Protein AF-A0A5J4PZJ0-F1 (afdb_monomer)

Radius of gyration: 18.39 Å; Cα contacts (8 Å, |Δi|>4): 176; chains: 1; bounding box: 45×34×56 Å

Sequence (181 aa):
DTQALKATVDSQKMYDNLMNKFKFGGIDKPNVYLDENVMRMCHTHRRLFASLAAQLLEEGKNEQALKVLDYCEQVIPDSNVPHSYHLSNSLSMAEAYYQLGKQEKGDKIAEMLFNNSLEYVTWYFRMNDRQLATSIEDVHYHLYLLNEYKKIMDKYESKLAPIYTGKLNELNAIYDARVNE

pLDDT: mean 90.0, std 8.9, range [47.34, 96.94]

Mean predicted aligned error: 5.19 Å

Nearest PDB structures (foldseek):
  3gw4-assembly1_A  TM=3.899E-01  e=5.418E-01  Deinococcus radiodurans R1 = ATCC 13939 = DSM 20539
  8rst-assembly1_A-2  TM=4.156E-01  e=8.563E-01  Bacillus phage phi3T
  8rte-assembly1_B  TM=2.787E-01  e=1.951E+00  Bacillus phage phi105
  6zve-assembly1_A-2  TM=3.011E-01  e=6.127E+00  Homo sapiens

Foldseek 3Di:
DCVVLVHPDPLVVLLCCLPPPDDLPPLLDPPDDQPPVSLLVLLVSLQSLLSSLVSCVSVVVLVSSVVSLVVNCNSNPCNRHPDDCPRNVCLSSLLSCLSSVNQVVSCVSLVSHLVVLLVVLVVLLVDDLVSVVVCVVVNVVSLVSLVVSLVSCVVSVNPCNVVSVVSSVVSVVSCCVRPVD

Solvent-accessible surface area (backbone atoms only — not comparable to full-atom values): 10021 Å² total; per-residue (Å²): 121,45,78,85,69,77,40,95,59,64,57,69,61,50,47,47,41,64,76,73,68,57,78,72,85,64,50,53,47,85,91,64,88,65,53,75,67,56,45,55,49,52,25,46,53,44,28,52,43,29,53,46,27,53,52,27,48,76,71,66,39,53,72,59,21,52,52,45,52,53,47,43,49,56,49,51,25,58,93,76,48,70,74,32,63,84,64,17,37,37,59,58,39,18,51,49,29,42,77,71,70,37,50,71,64,12,48,53,48,46,48,55,48,41,52,53,36,49,52,51,44,55,51,47,72,69,48,56,70,72,57,32,66,73,44,43,68,60,43,53,51,31,54,51,49,46,52,54,51,42,53,52,28,54,75,67,69,39,86,57,30,68,62,50,49,55,54,50,52,56,50,50,55,51,46,43,69,71,73,75,107

InterPro domains:
  IPR052724 Glycosyltransferase 117 domain-containing protein [PTHR16214] (8-173)

Structure (mmCIF, N/CA/C/O backbone):
data_AF-A0A5J4PZJ0-F1
#
_entry.id   AF-A0A5J4PZJ0-F1
#
loop_
_atom_site.group_PDB
_atom_site.id
_atom_site.type_symbol
_atom_site.label_atom_id
_atom_site.label_alt_id
_atom_site.label_comp_id
_atom_site.label_asym_id
_atom_site.label_entity_id
_atom_site.label_seq_id
_atom_site.pdbx_PDB_ins_code
_atom_site.Cartn_x
_atom_site.Cartn_y
_atom_site.Cartn_z
_atom_site.occupancy
_atom_site.B_iso_or_equiv
_atom_site.auth_seq_id
_atom_site.auth_comp_id
_atom_site.auth_asym_id
_atom_site.auth_atom_id
_atom_site.pdbx_PDB_model_num
ATOM 1 N N . ASP A 1 1 ? -1.050 11.313 27.384 1.00 47.34 1 ASP A N 1
ATOM 2 C CA . ASP A 1 1 ? 0.284 11.918 27.496 1.00 47.34 1 ASP A CA 1
ATOM 3 C C . ASP A 1 1 ? 1.175 11.268 26.446 1.00 47.34 1 ASP A C 1
ATOM 5 O O . ASP A 1 1 ? 1.530 10.105 26.585 1.00 47.34 1 ASP A O 1
ATOM 9 N N . THR A 1 2 ? 1.373 11.931 25.307 1.00 52.75 2 THR A N 1
ATOM 10 C CA . THR A 1 2 ? 1.969 11.336 24.090 1.00 52.75 2 THR A CA 1
ATOM 11 C C . THR A 1 2 ? 3.464 11.032 24.243 1.00 52.75 2 THR A C 1
ATOM 13 O O . THR A 1 2 ? 3.988 10.137 23.584 1.00 52.75 2 THR A O 1
ATOM 16 N N . GLN A 1 3 ? 4.139 11.701 25.182 1.00 54.34 3 GLN A N 1
ATOM 17 C CA . GLN A 1 3 ? 5.572 11.533 25.437 1.00 54.34 3 GLN A CA 1
ATOM 18 C C . GLN A 1 3 ? 5.930 10.177 26.070 1.00 54.34 3 GLN A C 1
ATOM 20 O O . GLN A 1 3 ? 7.007 9.651 25.802 1.00 54.34 3 GLN A O 1
ATOM 25 N N . ALA A 1 4 ? 5.026 9.571 26.848 1.00 56.81 4 ALA A N 1
ATOM 26 C CA . ALA A 1 4 ? 5.267 8.277 27.495 1.00 56.81 4 ALA A CA 1
ATOM 27 C C . ALA A 1 4 ? 5.206 7.083 26.521 1.00 56.81 4 ALA A C 1
ATOM 29 O O . ALA A 1 4 ? 5.793 6.039 26.791 1.00 56.81 4 ALA A O 1
ATOM 30 N N . LEU A 1 5 ? 4.522 7.242 25.382 1.00 55.78 5 LEU A N 1
ATOM 31 C CA . LEU A 1 5 ? 4.305 6.188 24.384 1.00 55.78 5 LEU A CA 1
ATOM 32 C C . LEU A 1 5 ? 5.252 6.286 23.177 1.00 55.78 5 LEU A C 1
ATOM 34 O O . LEU A 1 5 ? 5.136 5.482 22.261 1.00 55.78 5 LEU A O 1
ATOM 38 N N . LYS A 1 6 ? 6.149 7.290 23.129 1.00 57.38 6 LYS A N 1
ATOM 39 C CA . LYS A 1 6 ? 6.844 7.714 21.890 1.00 57.38 6 LYS A CA 1
ATOM 40 C C . LYS A 1 6 ? 5.879 7.964 20.711 1.00 57.38 6 LYS A C 1
ATOM 42 O O . LYS A 1 6 ? 6.295 7.964 19.557 1.00 57.38 6 LYS A O 1
ATOM 47 N N . ALA A 1 7 ? 4.602 8.206 21.005 1.00 56.75 7 ALA A N 1
ATOM 48 C CA . ALA A 1 7 ? 3.557 8.391 20.013 1.00 56.75 7 ALA A CA 1
ATOM 49 C C . ALA A 1 7 ? 3.581 9.837 19.510 1.00 56.75 7 ALA A C 1
ATOM 51 O O . ALA A 1 7 ? 3.533 10.785 20.296 1.00 56.75 7 ALA A O 1
ATOM 52 N N . THR A 1 8 ? 3.621 10.020 18.191 1.00 63.75 8 THR A N 1
ATOM 53 C CA . THR A 1 8 ? 3.580 11.366 17.581 1.00 63.75 8 THR A CA 1
ATOM 54 C C . THR A 1 8 ? 2.135 11.892 17.490 1.00 63.75 8 THR A C 1
ATOM 56 O O . THR A 1 8 ? 1.908 13.067 17.207 1.00 63.75 8 THR A O 1
ATOM 59 N N . VAL A 1 9 ? 1.141 11.035 17.768 1.00 71.12 9 VAL A N 1
ATOM 60 C CA . VAL A 1 9 ? -0.295 11.305 17.604 1.00 71.12 9 VAL A CA 1
ATOM 61 C C . VAL A 1 9 ? -1.090 10.787 18.812 1.00 71.12 9 VAL A C 1
ATOM 63 O O . VAL A 1 9 ? -0.802 9.723 19.350 1.00 71.12 9 VAL A O 1
ATOM 66 N N . ASP A 1 10 ? -2.117 11.531 19.237 1.00 85.38 10 ASP A N 1
ATOM 67 C CA . ASP A 1 10 ? -3.095 11.087 20.245 1.00 85.38 10 ASP A CA 1
ATOM 68 C C . ASP A 1 10 ? -4.088 10.106 19.592 1.00 85.38 10 ASP A C 1
ATOM 70 O O . ASP A 1 10 ? -5.112 10.509 19.026 1.00 85.38 10 ASP A O 1
ATOM 74 N N . SER A 1 11 ? -3.742 8.814 19.625 1.00 85.75 11 SER A N 1
ATOM 75 C CA . SER A 1 11 ? -4.491 7.720 18.988 1.00 85.75 11 SER A CA 1
ATOM 76 C C . SER A 1 11 ? -5.947 7.660 19.448 1.00 85.75 11 SER A C 1
ATOM 78 O O . SER A 1 11 ? -6.841 7.436 18.635 1.00 85.75 11 SER A O 1
ATOM 80 N N . GLN A 1 12 ? -6.220 7.950 20.723 1.00 87.31 12 GLN A N 1
ATOM 81 C CA . GLN A 1 12 ? -7.568 7.918 21.283 1.00 87.31 12 GLN A CA 1
ATOM 82 C C . GLN A 1 12 ? -8.461 9.011 20.685 1.00 87.31 12 GLN A C 1
ATOM 84 O O . GLN A 1 12 ? -9.591 8.735 20.275 1.00 87.31 12 GLN A O 1
ATOM 89 N N . LYS A 1 13 ? -7.967 10.254 20.613 1.00 89.44 13 LYS A N 1
ATOM 90 C CA . LYS A 1 13 ? -8.722 11.356 19.994 1.00 89.44 13 LYS A CA 1
ATOM 91 C C . LYS A 1 13 ? -8.881 11.158 18.497 1.00 89.44 13 LYS A C 1
ATOM 93 O O . LYS A 1 13 ? -9.942 11.450 17.952 1.00 89.44 13 LYS A O 1
ATOM 98 N N . MET A 1 14 ? -7.837 10.674 17.833 1.00 91.00 14 MET A N 1
ATOM 99 C CA . MET A 1 14 ? -7.881 10.408 16.402 1.00 91.00 14 MET A CA 1
ATOM 100 C C . MET A 1 14 ? -8.887 9.301 16.073 1.00 91.00 14 MET A C 1
ATOM 102 O O . MET A 1 14 ? -9.687 9.472 15.157 1.00 91.00 14 MET A O 1
ATOM 106 N N . TYR A 1 15 ? -8.909 8.226 16.863 1.00 91.69 15 TYR A N 1
ATOM 107 C CA . TYR A 1 15 ? -9.900 7.161 16.752 1.00 91.69 15 TYR A CA 1
ATOM 108 C C . TYR A 1 15 ? -11.319 7.704 16.925 1.00 91.69 15 TYR A C 1
ATOM 110 O O . TYR A 1 15 ? -12.167 7.467 16.072 1.00 91.69 15 TYR A O 1
ATOM 118 N N . ASP A 1 16 ? -11.584 8.481 17.978 1.00 92.12 16 ASP A N 1
ATOM 119 C CA . ASP A 1 16 ? -12.916 9.057 18.197 1.00 92.12 16 ASP A CA 1
ATOM 120 C C . ASP A 1 16 ? -13.349 9.981 17.045 1.00 92.12 16 ASP A C 1
ATOM 122 O O . ASP A 1 16 ? -14.478 9.910 16.556 1.00 92.12 16 ASP A O 1
ATOM 126 N N . ASN A 1 17 ? -12.430 10.809 16.547 1.00 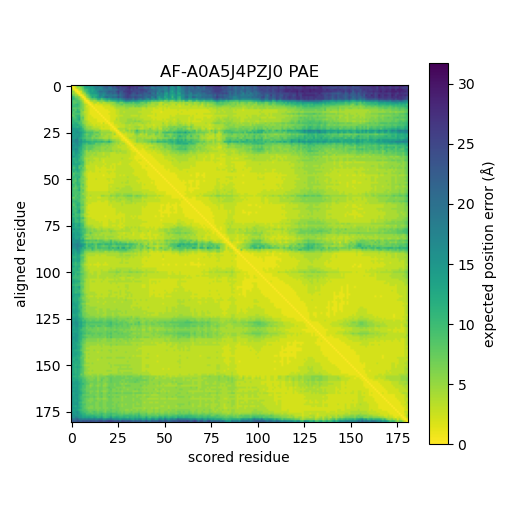92.69 17 ASN A N 1
ATOM 127 C CA . ASN A 1 17 ? -12.715 11.710 15.437 1.00 92.69 17 ASN A CA 1
ATOM 128 C C . ASN A 1 17 ? -13.013 10.952 14.136 1.00 92.69 17 ASN A C 1
ATOM 130 O O . ASN A 1 17 ? -14.011 11.254 13.486 1.00 92.69 17 ASN A O 1
ATOM 134 N N . LEU A 1 18 ? -12.184 9.974 13.766 1.00 91.44 18 LEU A N 1
ATOM 135 C CA . LEU A 1 18 ? -12.321 9.244 12.503 1.00 91.44 18 LEU A CA 1
ATOM 136 C C . LEU A 1 18 ? -13.469 8.231 12.518 1.00 91.44 18 LEU A C 1
ATOM 138 O O . LEU A 1 18 ? -14.161 8.092 11.513 1.00 91.44 18 LEU A O 1
ATOM 142 N N . MET A 1 19 ? -13.682 7.542 13.639 1.00 91.69 19 MET A N 1
ATOM 143 C CA . MET A 1 19 ? -14.655 6.449 13.731 1.00 91.69 19 MET A CA 1
ATOM 144 C C . MET A 1 19 ? -16.059 6.931 14.107 1.00 91.69 19 MET A C 1
ATOM 146 O O . MET A 1 19 ? -17.033 6.329 13.664 1.00 91.69 19 MET A O 1
ATOM 150 N N . ASN A 1 20 ? -16.183 7.993 14.918 1.00 90.81 20 ASN A N 1
ATOM 151 C CA . ASN A 1 20 ? -17.474 8.390 15.496 1.00 90.81 20 ASN A CA 1
ATOM 152 C C . ASN A 1 20 ? -17.975 9.765 15.031 1.00 90.81 20 ASN A C 1
ATOM 154 O O . ASN A 1 20 ? -19.185 9.965 14.921 1.00 90.81 20 ASN A O 1
ATOM 158 N N . LYS A 1 21 ? -17.082 10.737 14.801 1.00 90.31 21 LYS A N 1
ATOM 159 C CA . LYS A 1 21 ? -17.481 12.137 14.542 1.00 90.31 21 LYS A CA 1
ATOM 160 C C . LYS A 1 21 ? -17.471 12.518 13.068 1.00 90.31 21 LYS A C 1
ATOM 162 O O . LYS A 1 21 ? -18.331 13.285 12.633 1.00 90.31 21 LYS A O 1
ATOM 167 N N . PHE A 1 22 ? -16.487 12.039 12.314 1.00 90.88 22 PHE A N 1
ATOM 168 C CA . PHE A 1 22 ? -16.306 12.439 10.927 1.00 90.88 22 PHE A CA 1
ATOM 169 C C . PHE A 1 22 ? -17.332 11.770 10.008 1.00 90.88 22 PHE A C 1
ATOM 171 O O . PHE A 1 22 ? -17.668 10.598 10.163 1.00 90.88 22 PHE A O 1
ATOM 178 N N . LYS A 1 23 ? -17.822 12.526 9.021 1.00 87.44 23 LYS A N 1
ATOM 179 C CA . LYS A 1 23 ? -18.762 12.042 8.007 1.00 87.44 23 LYS A CA 1
ATOM 180 C C . LYS A 1 23 ? -18.099 12.100 6.637 1.00 87.44 23 LYS A C 1
ATOM 182 O O . LYS A 1 23 ? -17.850 13.183 6.121 1.00 87.44 23 LYS A O 1
ATOM 187 N N . PHE A 1 24 ? -17.888 10.940 6.024 1.00 84.75 24 PHE A N 1
ATOM 188 C CA . PHE A 1 24 ? -17.182 10.776 4.746 1.00 84.75 24 PHE A CA 1
ATOM 189 C C . PHE A 1 24 ? -18.039 11.080 3.504 1.00 84.75 24 PHE A C 1
ATOM 191 O O . PHE A 1 24 ? -17.734 10.624 2.414 1.00 84.75 24 PHE A O 1
ATOM 198 N N . GLY A 1 25 ? -19.133 11.833 3.642 1.00 82.06 25 GLY A N 1
ATOM 199 C CA . GLY A 1 25 ? -19.855 12.397 2.492 1.00 82.06 25 GLY A CA 1
ATOM 200 C C . GLY A 1 25 ? -20.460 11.405 1.485 1.00 82.06 25 GLY A C 1
ATOM 201 O O . GLY A 1 25 ? -20.860 11.836 0.411 1.00 82.06 25 GLY A O 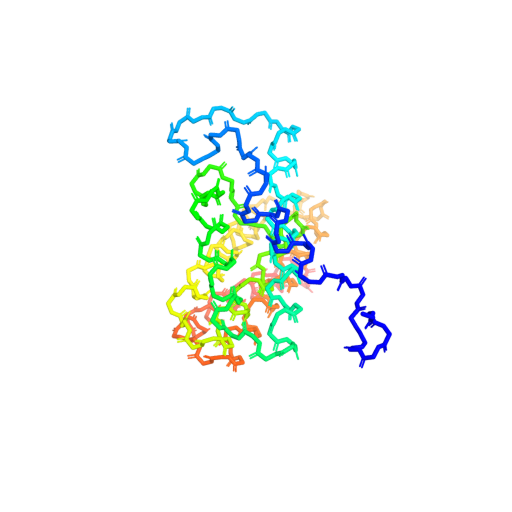1
ATOM 202 N N . GLY A 1 26 ? -20.565 10.112 1.807 1.00 83.81 26 GLY A N 1
ATOM 203 C CA . GLY A 1 26 ? -21.119 9.100 0.901 1.00 83.81 26 GLY A CA 1
ATOM 204 C C . GLY A 1 26 ? -20.130 8.548 -0.133 1.00 83.81 26 GLY A C 1
ATOM 205 O O . GLY A 1 26 ? -20.574 8.067 -1.173 1.00 83.81 26 GLY A O 1
ATOM 206 N N . ILE A 1 27 ? -18.816 8.634 0.130 1.00 85.31 27 ILE A N 1
ATOM 207 C CA . ILE A 1 27 ? -17.751 8.056 -0.718 1.00 85.31 27 ILE A CA 1
ATOM 208 C C . ILE A 1 27 ? -17.928 6.538 -0.911 1.00 85.31 27 ILE A C 1
ATOM 210 O O . ILE A 1 27 ? -17.441 5.990 -1.891 1.00 85.31 27 ILE A O 1
ATOM 214 N N . ASP A 1 28 ? -18.656 5.860 -0.027 1.00 85.50 28 ASP A N 1
ATOM 215 C CA . ASP A 1 28 ? -18.976 4.432 -0.078 1.00 85.50 28 ASP A CA 1
ATOM 216 C C . ASP A 1 28 ? -20.005 4.054 -1.159 1.00 85.50 28 ASP A C 1
ATOM 218 O O . ASP A 1 28 ? -20.141 2.882 -1.510 1.00 85.50 28 ASP A O 1
ATOM 222 N N . LYS A 1 29 ? -20.742 5.025 -1.713 1.00 87.62 29 LYS A N 1
ATOM 223 C CA . LYS A 1 29 ? -21.768 4.740 -2.722 1.00 87.62 29 LYS A CA 1
ATOM 224 C C . LYS A 1 29 ? -21.137 4.421 -4.083 1.00 87.62 29 LYS A C 1
ATOM 226 O O . LYS A 1 29 ? -20.255 5.154 -4.533 1.00 87.62 29 LYS A O 1
ATOM 231 N N . PRO A 1 30 ? -21.613 3.386 -4.797 1.00 82.25 30 PRO A N 1
ATOM 232 C CA . PRO A 1 30 ? -21.123 3.096 -6.140 1.00 82.25 30 PRO A CA 1
ATOM 233 C C . PRO A 1 30 ? -21.470 4.239 -7.107 1.00 82.25 30 PRO A C 1
ATOM 235 O O . PRO A 1 30 ? -22.505 4.892 -6.959 1.00 82.25 30 PRO A O 1
ATOM 238 N N . ASN A 1 31 ? -20.626 4.448 -8.121 1.00 79.56 31 ASN A N 1
ATOM 239 C CA . ASN A 1 31 ? -20.797 5.455 -9.182 1.00 79.56 31 ASN A CA 1
ATOM 240 C C . ASN A 1 31 ? -20.844 6.920 -8.704 1.00 79.56 31 ASN A C 1
ATOM 242 O O . ASN A 1 31 ? -21.409 7.778 -9.386 1.00 79.56 31 ASN A O 1
ATOM 246 N N . VAL A 1 32 ? -20.253 7.233 -7.549 1.00 86.12 32 VAL A N 1
ATOM 247 C CA . VAL A 1 32 ? -20.061 8.627 -7.132 1.00 86.12 32 VAL A CA 1
ATOM 248 C C . VAL A 1 32 ? -18.949 9.255 -7.963 1.00 86.12 32 VAL A C 1
ATOM 250 O O . VAL A 1 32 ? -17.840 8.733 -8.038 1.00 86.12 32 VAL A O 1
ATOM 253 N N . TYR A 1 33 ? -19.242 10.404 -8.569 1.00 85.56 33 TYR A N 1
ATOM 254 C CA . TYR A 1 33 ? -18.217 11.212 -9.212 1.00 85.56 33 TYR A CA 1
ATOM 255 C C . TYR A 1 33 ? -17.377 11.919 -8.147 1.00 85.56 33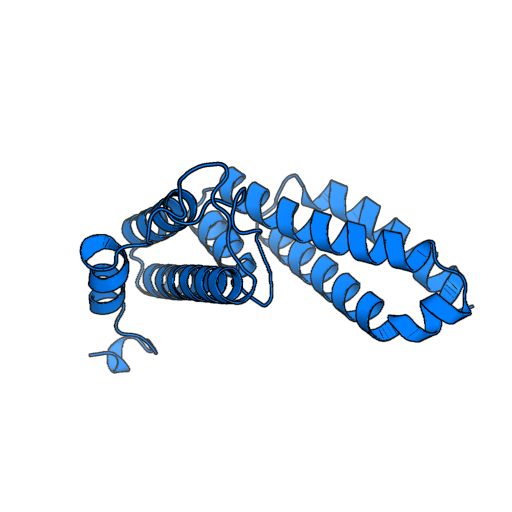 TYR A C 1
ATOM 257 O O . TYR A 1 33 ? -17.896 12.716 -7.363 1.00 85.56 33 TYR A O 1
ATOM 265 N N . LEU A 1 34 ? -16.080 11.624 -8.135 1.00 87.56 34 LEU A N 1
ATOM 266 C CA . LEU A 1 34 ? -15.089 12.314 -7.322 1.00 87.56 34 LEU A CA 1
ATOM 267 C C . LEU A 1 34 ? -14.199 13.104 -8.275 1.00 87.56 34 LEU A C 1
ATOM 269 O O . LEU A 1 34 ? -13.496 12.518 -9.098 1.00 87.56 34 LEU A O 1
ATOM 273 N N . ASP A 1 35 ? -14.248 14.431 -8.180 1.00 90.19 35 ASP A N 1
ATOM 274 C CA . ASP A 1 35 ? -13.290 15.267 -8.896 1.00 90.19 35 ASP A CA 1
ATOM 275 C C . ASP A 1 35 ? -11.867 15.079 -8.334 1.00 90.19 35 ASP A C 1
ATOM 277 O O . ASP A 1 35 ? -11.657 14.457 -7.289 1.00 90.19 35 ASP A O 1
ATOM 281 N N . GLU A 1 36 ? -10.872 15.620 -9.036 1.00 87.31 36 GLU A N 1
ATOM 282 C CA . GLU A 1 36 ? -9.455 15.468 -8.687 1.00 87.31 36 GLU A CA 1
ATOM 283 C C . GLU A 1 36 ? -9.124 15.951 -7.262 1.00 87.31 36 GLU A C 1
ATOM 285 O O . GLU A 1 36 ? -8.381 15.285 -6.531 1.00 87.31 36 GLU A O 1
ATOM 290 N N . ASN A 1 37 ? -9.739 17.050 -6.819 1.00 88.56 37 ASN A N 1
ATOM 291 C CA . ASN A 1 37 ? -9.496 17.611 -5.495 1.00 88.56 37 ASN A CA 1
ATOM 292 C C . ASN A 1 37 ? -10.147 16.752 -4.411 1.00 88.56 37 ASN A C 1
ATOM 294 O O . ASN A 1 37 ? -9.521 16.452 -3.391 1.00 88.56 37 ASN A O 1
ATOM 298 N N . VAL A 1 38 ? -11.389 16.318 -4.633 1.00 89.00 38 VAL A N 1
ATOM 299 C CA . VAL A 1 38 ? -12.102 15.429 -3.712 1.00 89.00 38 VAL A CA 1
ATOM 300 C C . VAL A 1 38 ? -11.380 14.085 -3.615 1.00 89.00 38 VAL A C 1
ATOM 302 O O . VAL A 1 38 ? -11.211 13.563 -2.513 1.00 89.00 38 VAL A O 1
ATOM 305 N N . MET A 1 39 ? -10.865 13.553 -4.724 1.00 89.69 39 MET A N 1
ATOM 306 C CA . MET A 1 39 ? -10.070 12.326 -4.734 1.00 89.69 39 MET A CA 1
ATOM 307 C C . MET A 1 39 ? -8.784 12.483 -3.909 1.00 89.69 39 MET A C 1
ATOM 309 O O . MET A 1 39 ? -8.502 11.651 -3.042 1.00 89.69 39 MET A O 1
ATOM 313 N N . ARG A 1 40 ? -8.046 13.592 -4.078 1.00 88.31 40 ARG A N 1
ATOM 314 C CA . ARG A 1 40 ? -6.864 13.916 -3.253 1.00 88.31 40 ARG A CA 1
ATOM 315 C C . ARG A 1 40 ? -7.212 13.996 -1.763 1.00 88.31 40 ARG A C 1
ATOM 317 O O . ARG A 1 40 ? -6.466 13.488 -0.918 1.00 88.31 40 ARG A O 1
ATOM 324 N N . MET A 1 41 ? -8.364 14.578 -1.429 1.00 89.06 41 MET A N 1
ATOM 325 C CA . MET A 1 41 ? -8.858 14.589 -0.055 1.00 89.06 41 MET A CA 1
ATOM 326 C C . MET A 1 41 ? -9.126 13.168 0.445 1.00 89.06 41 MET A C 1
ATOM 328 O O . MET A 1 41 ? -8.674 12.821 1.533 1.00 89.06 41 MET A O 1
ATOM 332 N N . CYS A 1 42 ? -9.792 12.312 -0.329 1.00 91.31 42 CYS A N 1
ATOM 333 C CA . CYS A 1 42 ? -10.059 10.921 0.054 1.00 91.31 42 CYS A CA 1
ATOM 334 C C . CYS A 1 42 ? -8.773 10.137 0.350 1.00 91.31 42 CYS A C 1
ATOM 336 O O . CYS A 1 42 ? -8.685 9.462 1.377 1.00 91.31 42 CYS A O 1
ATOM 338 N N . HIS A 1 43 ? -7.740 10.286 -0.484 1.00 90.62 43 HIS A N 1
ATOM 339 C CA . HIS A 1 43 ? -6.437 9.672 -0.222 1.00 90.62 43 HIS A CA 1
ATOM 340 C C . HIS A 1 43 ? -5.814 10.157 1.092 1.00 90.62 43 HIS A C 1
ATOM 342 O O . HIS A 1 43 ? -5.286 9.349 1.857 1.00 90.62 43 HIS A O 1
ATOM 348 N N . THR A 1 44 ? -5.939 11.453 1.397 1.00 90.88 44 THR A N 1
ATOM 349 C CA . THR A 1 44 ? -5.470 12.024 2.669 1.00 90.88 44 THR A CA 1
ATOM 350 C C . THR A 1 44 ? -6.199 11.406 3.863 1.00 90.88 44 THR A C 1
ATOM 352 O O . THR A 1 44 ? -5.562 11.053 4.854 1.00 90.88 44 THR A O 1
ATOM 355 N N . HIS A 1 45 ? -7.516 11.197 3.767 1.00 91.75 45 HIS A N 1
ATOM 356 C CA . HIS A 1 45 ? -8.275 10.508 4.815 1.00 91.75 45 HIS A CA 1
ATOM 357 C C . HIS A 1 45 ? -7.808 9.059 4.993 1.00 91.75 45 HIS A C 1
ATOM 359 O O . HIS A 1 45 ? -7.554 8.640 6.121 1.00 91.75 45 HIS A O 1
ATOM 365 N N . ARG A 1 46 ? -7.612 8.311 3.898 1.00 93.50 46 ARG A N 1
ATOM 366 C CA . ARG A 1 46 ? -7.064 6.945 3.957 1.00 93.50 46 ARG A CA 1
ATOM 367 C C . ARG A 1 46 ? -5.681 6.918 4.618 1.00 93.50 46 ARG A C 1
ATOM 369 O O . ARG A 1 46 ? -5.417 6.066 5.462 1.00 93.50 46 ARG A O 1
ATOM 376 N N . ARG A 1 47 ? -4.823 7.898 4.320 1.00 91.62 47 ARG A N 1
ATOM 377 C CA . ARG A 1 47 ? -3.510 8.040 4.968 1.00 91.62 47 ARG A CA 1
ATOM 378 C C . ARG A 1 47 ? -3.628 8.246 6.481 1.00 91.62 47 ARG A C 1
ATOM 380 O O . ARG A 1 47 ? -2.848 7.660 7.226 1.00 91.62 47 ARG A O 1
ATOM 387 N N . LEU A 1 48 ? -4.601 9.036 6.943 1.00 92.12 48 LEU A N 1
ATOM 388 C CA . LEU A 1 48 ? -4.862 9.209 8.376 1.00 92.12 48 LEU A CA 1
ATOM 389 C C . LEU A 1 48 ? -5.251 7.876 9.032 1.00 92.12 48 LEU A C 1
ATOM 391 O O . LEU A 1 48 ? -4.698 7.530 10.074 1.00 92.12 48 LEU A O 1
ATOM 395 N N . PHE A 1 49 ? -6.131 7.092 8.407 1.00 93.69 49 PHE A N 1
ATOM 396 C CA . PHE A 1 49 ? -6.468 5.752 8.896 1.00 93.69 49 PHE A CA 1
ATOM 397 C C . PHE A 1 49 ? -5.244 4.833 8.987 1.00 93.69 49 PHE A C 1
ATOM 399 O O . PHE A 1 49 ? -5.066 4.165 10.005 1.00 93.69 49 PHE A O 1
ATOM 406 N N . ALA A 1 50 ? -4.372 4.844 7.975 1.00 92.44 50 ALA A N 1
ATOM 407 C CA . ALA A 1 50 ? -3.137 4.063 7.982 1.00 92.44 50 ALA A CA 1
ATOM 408 C C . ALA A 1 50 ? -2.221 4.439 9.162 1.00 92.44 50 ALA A C 1
ATOM 410 O O . ALA A 1 50 ? -1.723 3.561 9.866 1.00 92.44 50 ALA A O 1
ATOM 411 N N . SER A 1 51 ? -2.037 5.739 9.420 1.00 91.75 51 SER A N 1
ATOM 412 C CA . SER A 1 51 ? -1.248 6.223 10.560 1.00 91.75 51 SER A CA 1
ATOM 413 C C . SER A 1 51 ? -1.867 5.846 11.908 1.00 91.75 51 SER A C 1
ATOM 415 O O . SER A 1 51 ? -1.142 5.454 12.820 1.00 91.75 51 SER A O 1
ATOM 417 N N . LEU A 1 52 ? -3.196 5.923 12.037 1.00 92.44 52 LEU A N 1
ATOM 418 C CA . LEU A 1 52 ? -3.887 5.501 13.255 1.00 92.44 52 LEU A CA 1
ATOM 419 C C . LEU A 1 52 ? -3.724 3.996 13.497 1.00 92.44 52 LEU A C 1
ATOM 421 O O . LEU A 1 52 ? -3.435 3.591 14.619 1.00 92.44 52 LEU A O 1
ATOM 425 N N . ALA A 1 53 ? -3.883 3.172 12.460 1.00 93.69 53 ALA A N 1
ATOM 426 C CA . ALA A 1 53 ? -3.721 1.727 12.572 1.00 93.69 53 ALA A CA 1
ATOM 427 C C . ALA A 1 53 ? -2.299 1.346 13.010 1.00 93.69 53 ALA A C 1
ATOM 429 O O . ALA A 1 53 ? -2.151 0.552 13.935 1.00 93.69 53 ALA A O 1
ATOM 430 N N . ALA A 1 54 ? -1.270 1.963 12.417 1.00 91.88 54 ALA A N 1
ATOM 431 C CA . ALA A 1 54 ? 0.120 1.756 12.822 1.00 91.88 54 ALA A CA 1
ATOM 432 C C . ALA A 1 54 ? 0.349 2.123 14.299 1.00 91.88 54 ALA A C 1
ATOM 434 O O . ALA A 1 54 ? 0.905 1.327 15.051 1.00 91.88 54 ALA A O 1
ATOM 435 N N . GLN A 1 55 ? -0.163 3.274 14.750 1.00 91.62 55 GLN A N 1
ATOM 436 C CA . GLN A 1 55 ? -0.028 3.684 16.151 1.00 91.62 55 GLN A CA 1
ATOM 437 C C . GLN A 1 55 ? -0.755 2.731 17.112 1.00 91.62 55 GLN A C 1
ATOM 439 O O . GLN A 1 55 ? -0.239 2.422 18.183 1.00 91.62 55 GLN A O 1
ATOM 444 N N . LEU A 1 56 ? -1.946 2.247 16.746 1.00 92.38 56 LEU A N 1
ATOM 445 C CA . LEU A 1 56 ? -2.697 1.289 17.563 1.00 92.38 56 LEU A CA 1
ATOM 446 C C . LEU A 1 56 ? -1.986 -0.066 17.657 1.00 92.38 56 LEU A C 1
ATOM 448 O O . LEU A 1 56 ? -2.056 -0.702 18.706 1.00 92.38 56 LEU A O 1
ATOM 452 N N . LEU A 1 57 ? -1.291 -0.491 16.600 1.00 92.56 57 LEU A N 1
ATOM 453 C CA . LEU A 1 57 ? -0.450 -1.690 16.618 1.00 92.56 57 LEU A CA 1
ATOM 454 C C . LEU A 1 57 ? 0.753 -1.526 17.548 1.00 92.56 57 LEU A C 1
ATOM 456 O O . LEU A 1 57 ? 1.020 -2.417 18.351 1.00 92.56 57 LEU A O 1
ATOM 460 N N . GLU A 1 58 ? 1.427 -0.375 17.512 1.00 90.62 58 GLU A N 1
ATOM 461 C CA . GLU A 1 58 ? 2.513 -0.055 18.451 1.00 90.62 58 GLU A CA 1
ATOM 462 C C . GLU A 1 58 ? 2.036 -0.039 19.912 1.00 90.62 58 GLU A C 1
ATOM 464 O O . GLU A 1 58 ? 2.755 -0.464 20.813 1.00 90.62 58 GLU A O 1
ATOM 469 N N . GLU A 1 59 ? 0.801 0.406 20.151 1.00 89.69 59 GLU A N 1
ATOM 470 C CA . GLU A 1 59 ? 0.155 0.381 21.468 1.00 89.69 59 GLU A CA 1
ATOM 471 C C . GLU A 1 59 ? -0.377 -1.012 21.870 1.00 89.69 59 GLU A C 1
ATOM 473 O O . GLU A 1 59 ? -0.925 -1.165 22.964 1.00 89.69 59 GLU A O 1
ATOM 478 N N . GLY A 1 60 ? -0.263 -2.027 21.005 1.00 91.81 60 GLY A N 1
ATOM 479 C CA . GLY A 1 60 ? -0.769 -3.387 21.236 1.00 91.81 60 GLY A CA 1
ATOM 480 C C . GLY A 1 60 ? -2.295 -3.526 21.151 1.00 91.81 60 GLY A C 1
ATOM 481 O O . GLY A 1 60 ? -2.858 -4.553 21.533 1.00 91.81 60 GLY A O 1
ATOM 482 N N . LYS A 1 61 ? -2.999 -2.508 20.646 1.00 94.00 61 LYS A N 1
ATOM 483 C CA . LYS A 1 61 ? -4.465 -2.458 20.522 1.00 94.00 61 LYS A CA 1
ATOM 484 C C . LYS A 1 61 ? -4.942 -3.090 19.210 1.00 94.00 61 LYS A C 1
ATOM 486 O O . LYS A 1 61 ? -5.630 -2.459 18.405 1.00 94.00 61 LYS A O 1
ATOM 491 N N . ASN A 1 62 ? -4.609 -4.362 19.015 1.00 94.50 62 ASN A N 1
ATOM 492 C CA . ASN A 1 62 ? -4.796 -5.084 17.750 1.00 94.50 62 ASN A CA 1
ATOM 493 C C . ASN A 1 62 ? -6.254 -5.115 17.255 1.00 94.50 62 ASN A C 1
ATOM 495 O O . ASN A 1 62 ? -6.514 -4.902 16.072 1.00 94.50 62 ASN A O 1
ATOM 499 N N . GLU A 1 63 ? -7.224 -5.325 18.149 1.00 94.75 63 GLU A N 1
ATOM 500 C CA . GLU A 1 63 ? -8.649 -5.336 17.778 1.00 94.75 63 GLU A CA 1
ATOM 501 C C . GLU A 1 63 ? -9.126 -3.971 17.265 1.00 94.75 63 GLU A C 1
ATOM 503 O O . GLU A 1 63 ? -9.886 -3.889 16.297 1.00 94.75 63 GLU A O 1
ATOM 508 N N . GLN A 1 64 ? -8.654 -2.886 17.887 1.00 93.44 64 GLN A N 1
ATOM 509 C CA . GLN A 1 64 ? -8.985 -1.532 17.450 1.00 93.44 64 GLN A CA 1
ATOM 510 C C . GLN A 1 64 ? -8.312 -1.212 16.118 1.00 93.44 64 GLN A C 1
ATOM 512 O O . GLN A 1 64 ? -8.967 -0.651 15.244 1.00 93.44 64 GLN A O 1
ATOM 517 N N . ALA A 1 65 ? -7.049 -1.608 15.935 1.00 94.88 65 ALA A N 1
ATOM 518 C CA . ALA A 1 65 ? -6.340 -1.437 14.670 1.00 94.88 65 ALA A CA 1
ATOM 519 C C . ALA A 1 65 ? -7.079 -2.130 13.514 1.00 94.88 65 ALA A C 1
ATOM 521 O O . ALA A 1 65 ? -7.322 -1.506 12.482 1.00 94.88 65 ALA A O 1
ATOM 522 N N . LEU A 1 66 ? -7.528 -3.376 13.714 1.00 95.94 66 LEU A N 1
ATOM 523 C CA . LEU A 1 66 ? -8.313 -4.099 12.712 1.00 95.94 66 LEU A CA 1
ATOM 524 C C . LEU A 1 66 ? -9.618 -3.369 12.378 1.00 95.94 66 LEU A C 1
ATOM 526 O O . LEU A 1 66 ? -9.955 -3.204 11.209 1.00 95.94 66 LEU A O 1
ATOM 530 N N . LYS A 1 67 ? -10.333 -2.888 13.399 1.00 95.81 67 LYS A N 1
ATOM 531 C CA . LYS A 1 67 ? -11.588 -2.155 13.209 1.00 95.81 67 LYS A CA 1
ATOM 532 C C . LYS A 1 67 ? -11.392 -0.851 12.430 1.00 95.81 67 LYS A C 1
ATOM 534 O O . LYS A 1 67 ? -12.238 -0.504 11.613 1.00 95.81 67 LYS A O 1
ATOM 539 N N . VAL A 1 68 ? -10.292 -0.138 12.676 1.00 95.31 68 VAL A N 1
ATOM 540 C CA . VAL A 1 68 ? -9.924 1.094 11.959 1.00 95.31 68 VAL A CA 1
ATOM 541 C C . VAL A 1 68 ? -9.644 0.807 10.486 1.00 95.31 68 VAL A C 1
ATOM 543 O O . VAL A 1 68 ? -10.147 1.523 9.622 1.00 95.31 68 VAL A O 1
ATOM 546 N N . LEU A 1 69 ? -8.874 -0.244 10.196 1.00 95.25 69 LEU A N 1
ATOM 547 C CA . LEU A 1 69 ? -8.558 -0.637 8.824 1.00 95.25 69 LEU A CA 1
ATOM 548 C C . LEU A 1 69 ? -9.813 -1.077 8.058 1.00 95.25 69 LEU A C 1
ATOM 550 O O . LEU A 1 69 ? -10.053 -0.597 6.951 1.00 95.25 69 LEU A O 1
ATOM 554 N N . ASP A 1 70 ? -10.645 -1.922 8.669 1.00 95.50 70 ASP A N 1
ATOM 555 C CA . ASP A 1 70 ? -11.876 -2.424 8.049 1.00 95.50 70 ASP A CA 1
ATOM 556 C C . ASP A 1 70 ? -12.878 -1.294 7.787 1.00 95.50 70 ASP A C 1
ATOM 558 O O . ASP A 1 70 ? -13.512 -1.243 6.734 1.00 95.50 70 ASP A O 1
ATOM 562 N N . TYR A 1 71 ? -12.989 -0.348 8.722 1.00 94.75 71 TYR A N 1
ATOM 563 C CA . TYR A 1 71 ? -13.837 0.823 8.541 1.00 94.75 71 TYR A CA 1
ATOM 564 C C . TYR A 1 71 ? -13.323 1.742 7.430 1.00 94.75 71 TYR A C 1
ATOM 566 O O . TYR A 1 71 ? -14.125 2.258 6.656 1.00 94.75 71 TYR A O 1
ATOM 574 N N . CYS A 1 72 ? -12.003 1.910 7.300 1.00 94.12 72 CYS A N 1
ATOM 575 C CA . CYS A 1 72 ? -11.413 2.670 6.201 1.00 94.12 72 CYS A CA 1
ATOM 576 C C . CYS A 1 72 ? -11.788 2.082 4.833 1.00 94.12 72 CYS A C 1
ATOM 578 O O . CYS A 1 72 ? -12.190 2.830 3.946 1.00 94.12 72 CYS A O 1
ATOM 580 N N . GLU A 1 73 ? -11.694 0.761 4.668 1.00 92.88 73 GLU A N 1
ATOM 581 C CA . GLU A 1 73 ? -12.074 0.076 3.423 1.00 92.88 73 GLU A CA 1
ATOM 582 C C . GLU A 1 73 ? -13.581 0.167 3.147 1.00 92.88 73 GLU A C 1
ATOM 584 O O . GLU A 1 73 ? -14.001 0.237 1.995 1.00 92.88 73 GLU A O 1
ATOM 589 N N . GLN A 1 74 ? -14.404 0.208 4.198 1.00 92.50 74 GLN A N 1
ATOM 590 C CA . GLN A 1 74 ? -15.846 0.395 4.066 1.00 92.50 74 GLN A CA 1
ATOM 591 C C . GLN A 1 74 ? -16.208 1.818 3.616 1.00 92.50 74 GLN A C 1
ATOM 593 O O . GLN A 1 74 ? -17.038 1.985 2.725 1.00 92.50 74 GLN A O 1
ATOM 598 N N . VAL A 1 75 ? -15.637 2.847 4.252 1.00 91.62 75 VAL A N 1
ATOM 599 C CA . VAL A 1 75 ? -15.999 4.250 3.977 1.00 91.62 75 VAL A CA 1
ATOM 600 C C . VAL A 1 75 ? -15.292 4.828 2.755 1.00 91.62 75 VAL A C 1
ATOM 602 O O . VAL A 1 75 ? -15.788 5.776 2.150 1.00 91.62 75 VAL A O 1
ATOM 605 N N . ILE A 1 76 ? -14.132 4.279 2.402 1.00 90.62 76 ILE A N 1
ATOM 606 C CA . ILE A 1 76 ? -13.317 4.690 1.264 1.00 90.62 76 ILE A CA 1
ATOM 607 C C . ILE A 1 76 ? -12.974 3.419 0.472 1.00 90.62 76 ILE A C 1
ATOM 609 O O . ILE A 1 76 ? -11.842 2.930 0.566 1.00 90.62 76 ILE A O 1
ATOM 613 N N . PRO A 1 77 ? -13.931 2.868 -0.295 1.00 90.62 77 PRO A N 1
ATOM 614 C CA . PRO A 1 77 ? -13.712 1.637 -1.039 1.00 90.62 77 PRO A CA 1
ATOM 615 C C . PRO A 1 77 ? -12.688 1.830 -2.158 1.00 90.62 77 PRO A C 1
ATOM 617 O O . PRO A 1 77 ? -12.600 2.895 -2.783 1.00 90.62 77 PRO A O 1
ATOM 620 N N . ASP A 1 78 ? -11.939 0.766 -2.441 1.00 88.38 78 ASP A N 1
ATOM 621 C CA . ASP A 1 78 ? -10.941 0.725 -3.511 1.00 88.38 78 ASP A CA 1
ATOM 622 C C . ASP A 1 78 ? -11.542 0.994 -4.903 1.00 88.38 78 ASP A C 1
ATOM 624 O O . ASP A 1 78 ? -10.887 1.613 -5.742 1.00 88.38 78 ASP A O 1
ATOM 628 N N . SER A 1 79 ? -12.818 0.641 -5.110 1.00 87.00 79 SER A N 1
ATOM 629 C CA . SER A 1 79 ? -13.552 0.874 -6.361 1.00 87.00 79 SER A CA 1
ATOM 630 C C . SER A 1 79 ? -13.715 2.353 -6.713 1.00 87.00 79 SER A C 1
ATOM 632 O O . SER A 1 79 ? -13.781 2.698 -7.890 1.00 87.00 79 SER A O 1
ATOM 634 N N . ASN A 1 80 ? -13.812 3.219 -5.700 1.00 86.38 80 ASN A N 1
ATOM 635 C CA . ASN A 1 80 ? -14.035 4.653 -5.890 1.00 86.38 80 ASN A CA 1
ATOM 636 C C . ASN A 1 80 ? -12.742 5.448 -5.719 1.00 86.38 80 ASN A C 1
ATOM 638 O O . ASN A 1 80 ? -12.536 6.458 -6.389 1.00 86.38 80 ASN A O 1
ATOM 642 N N . VAL A 1 81 ? -11.873 5.007 -4.809 1.00 87.88 81 VAL A N 1
ATOM 643 C CA . VAL A 1 81 ? -10.604 5.669 -4.514 1.00 87.88 81 VAL A CA 1
ATOM 644 C C . VAL A 1 81 ? -9.511 4.608 -4.571 1.00 87.88 81 VAL A C 1
ATOM 646 O O . VAL A 1 81 ? -9.334 3.875 -3.594 1.00 87.88 81 VAL A O 1
ATOM 649 N N . PRO A 1 82 ? -8.743 4.523 -5.666 1.00 89.56 82 PRO A N 1
ATOM 650 C CA . PRO A 1 82 ? -7.716 3.499 -5.823 1.00 89.56 82 PRO A CA 1
ATOM 651 C C . PRO A 1 82 ? -6.678 3.521 -4.697 1.00 89.56 82 PRO A C 1
ATOM 653 O O . PRO A 1 82 ? -6.395 4.564 -4.097 1.00 89.56 82 PRO A O 1
ATOM 656 N N . HIS A 1 83 ? -6.077 2.374 -4.390 1.00 91.12 83 HIS A N 1
ATOM 657 C CA . HIS A 1 83 ? -4.930 2.348 -3.489 1.00 91.12 83 HIS A CA 1
ATOM 658 C C . HIS A 1 83 ? -3.707 2.978 -4.153 1.00 91.12 83 HIS A C 1
ATOM 660 O O . HIS A 1 83 ? -3.395 2.724 -5.313 1.00 91.12 83 HIS A O 1
ATOM 666 N N . SER A 1 84 ? -3.000 3.802 -3.386 1.00 88.31 84 SER A N 1
ATOM 667 C CA . SER A 1 84 ? -1.774 4.462 -3.813 1.00 88.31 84 SER A CA 1
ATOM 668 C C . SER A 1 84 ? -0.721 4.360 -2.720 1.00 88.31 84 SER A C 1
ATOM 670 O O . SER A 1 84 ? -1.010 4.495 -1.524 1.00 88.31 84 SER A O 1
ATOM 672 N N . TYR A 1 85 ? 0.523 4.153 -3.140 1.00 83.81 85 TYR A N 1
ATOM 673 C CA . TYR A 1 85 ? 1.668 4.188 -2.243 1.00 83.81 85 TYR A CA 1
ATOM 674 C C . TYR A 1 85 ? 1.883 5.586 -1.666 1.00 83.81 85 TYR A C 1
ATOM 676 O O . TYR A 1 85 ? 1.862 5.757 -0.451 1.00 83.81 85 TYR A O 1
ATOM 684 N N . HIS A 1 86 ? 1.995 6.605 -2.519 1.00 78.56 86 HIS A N 1
ATOM 685 C CA . HIS A 1 86 ? 2.279 7.968 -2.071 1.00 78.56 86 HIS A CA 1
ATOM 686 C C . HIS A 1 86 ? 1.066 8.719 -1.536 1.00 78.56 86 HIS A C 1
ATOM 688 O O . HIS A 1 86 ? 1.171 9.397 -0.515 1.00 78.56 86 HIS A O 1
ATOM 694 N N . LEU A 1 87 ? -0.083 8.624 -2.211 1.00 73.56 87 LEU A N 1
ATOM 695 C CA . LEU A 1 87 ? -1.224 9.468 -1.861 1.00 73.56 87 LEU A CA 1
ATOM 696 C C . LEU A 1 87 ? -1.933 8.963 -0.602 1.00 73.56 87 LEU A C 1
ATOM 698 O O . LEU A 1 87 ? -2.339 9.768 0.234 1.00 73.56 87 LEU A O 1
ATOM 702 N N . SER A 1 88 ? -2.062 7.643 -0.446 1.00 74.50 88 SER A N 1
ATOM 703 C CA . SER A 1 88 ? -2.854 7.045 0.633 1.00 74.50 88 SER A CA 1
ATOM 704 C C . SER A 1 88 ? -2.077 6.173 1.616 1.00 74.50 88 SER A C 1
ATOM 706 O O . SER A 1 88 ? -2.696 5.608 2.514 1.00 74.50 88 SER A O 1
ATOM 708 N N . ASN A 1 89 ? -0.750 6.062 1.479 1.00 86.06 89 ASN A N 1
ATOM 709 C CA . ASN A 1 89 ? 0.105 5.223 2.328 1.00 86.06 89 ASN A CA 1
ATOM 710 C C . ASN A 1 89 ? -0.425 3.783 2.490 1.00 86.06 89 ASN A C 1
ATOM 712 O O . ASN A 1 89 ? -0.389 3.188 3.568 1.00 86.06 89 ASN A O 1
ATOM 716 N N . SER A 1 90 ? -0.983 3.229 1.411 1.00 90.75 90 SER A N 1
ATOM 717 C CA . SER A 1 90 ? -1.715 1.961 1.478 1.00 90.75 90 SER A CA 1
ATOM 718 C C . SER A 1 90 ? -0.816 0.752 1.710 1.00 90.75 90 SER A C 1
ATOM 720 O O . SER A 1 90 ? -1.292 -0.267 2.198 1.00 90.75 90 SER A O 1
ATOM 722 N N . LEU A 1 91 ? 0.490 0.874 1.463 1.00 92.25 91 LEU A N 1
ATOM 723 C CA . LEU A 1 91 ? 1.434 -0.187 1.792 1.00 92.25 91 LEU A CA 1
ATOM 724 C C . LEU A 1 91 ? 1.530 -0.419 3.309 1.00 92.25 91 LEU A C 1
ATOM 726 O O . LEU A 1 91 ? 1.541 -1.565 3.746 1.00 92.25 91 LEU A O 1
ATOM 730 N N . SER A 1 92 ? 1.487 0.645 4.120 1.00 91.94 92 SER A N 1
ATOM 731 C CA . SER A 1 92 ? 1.409 0.505 5.581 1.00 91.94 92 SER A CA 1
ATOM 732 C C . SER A 1 92 ? 0.097 -0.136 6.036 1.00 91.94 92 SER A C 1
ATOM 734 O O . SER A 1 92 ? 0.088 -0.833 7.044 1.00 91.94 92 SER A O 1
ATOM 736 N N . MET A 1 93 ? -1.008 0.056 5.303 1.00 93.94 93 MET A N 1
ATOM 737 C CA . MET A 1 9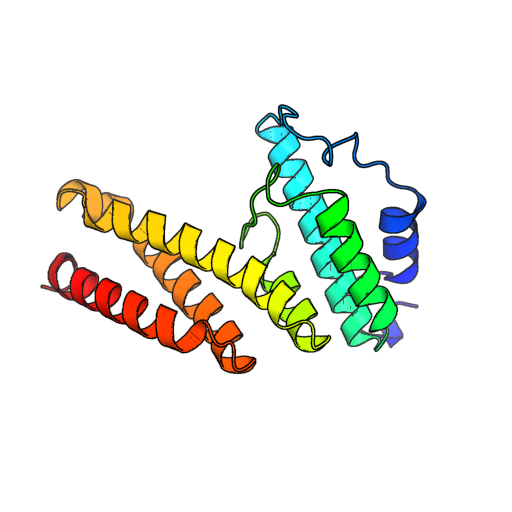3 ? -2.262 -0.655 5.594 1.00 93.94 93 MET A CA 1
ATOM 738 C C . MET A 1 93 ? -2.133 -2.151 5.305 1.00 93.94 93 MET A C 1
ATOM 740 O O . MET A 1 93 ? -2.574 -2.960 6.116 1.00 93.94 93 MET A O 1
ATOM 744 N N . ALA A 1 94 ? -1.508 -2.519 4.181 1.00 95.25 94 ALA A N 1
ATOM 745 C CA . ALA A 1 94 ? -1.233 -3.917 3.857 1.00 95.25 94 ALA A CA 1
ATOM 746 C C . ALA A 1 94 ? -0.360 -4.568 4.942 1.00 95.25 94 ALA A C 1
ATOM 748 O O . ALA A 1 94 ? -0.717 -5.616 5.474 1.00 95.25 94 ALA A O 1
ATOM 749 N N . GLU A 1 95 ? 0.729 -3.901 5.340 1.00 94.88 95 GLU A N 1
ATOM 750 C CA . GLU A 1 95 ? 1.590 -4.353 6.436 1.00 94.88 95 GLU A CA 1
ATOM 751 C C . GLU A 1 95 ? 0.827 -4.492 7.759 1.00 94.88 95 GLU A C 1
ATOM 753 O O . GLU A 1 95 ? 0.960 -5.510 8.436 1.00 94.88 95 GLU A O 1
ATOM 758 N N . ALA A 1 96 ? -0.026 -3.526 8.102 1.00 95.44 96 ALA A N 1
ATOM 759 C CA . ALA A 1 96 ? -0.856 -3.588 9.300 1.00 95.44 96 ALA A CA 1
ATOM 760 C C . ALA A 1 96 ? -1.816 -4.793 9.279 1.00 95.44 96 ALA A C 1
ATOM 762 O O . ALA A 1 96 ? -1.941 -5.499 10.281 1.00 95.44 96 ALA A O 1
ATOM 763 N N . TYR A 1 97 ? -2.447 -5.094 8.137 1.00 96.94 97 TYR A N 1
ATOM 764 C CA . TYR A 1 97 ? -3.264 -6.302 7.990 1.00 96.94 97 TYR A CA 1
ATOM 765 C C . TYR A 1 97 ? -2.447 -7.585 8.154 1.00 96.94 97 TYR A C 1
ATOM 767 O O . TYR A 1 97 ? -2.908 -8.507 8.832 1.00 96.94 97 TYR A O 1
ATOM 775 N N . TYR A 1 98 ? -1.235 -7.649 7.595 1.00 96.12 98 TYR A N 1
ATOM 776 C CA . TYR A 1 98 ? -0.361 -8.806 7.783 1.00 96.12 98 TYR A CA 1
ATOM 777 C C . TYR A 1 98 ? 0.046 -8.994 9.250 1.00 96.12 98 TYR A C 1
ATOM 779 O O . TYR A 1 98 ? -0.031 -10.109 9.762 1.00 96.12 98 TYR A O 1
ATOM 787 N N . GLN A 1 99 ? 0.400 -7.916 9.960 1.00 95.00 99 GLN A N 1
ATOM 788 C CA . GLN A 1 99 ? 0.728 -7.962 11.394 1.00 95.00 99 GLN A CA 1
ATOM 789 C C . GLN A 1 99 ? -0.442 -8.460 12.255 1.00 95.00 99 GLN A C 1
ATOM 791 O O . GLN A 1 99 ? -0.232 -9.124 13.267 1.00 95.00 99 GLN A O 1
ATOM 796 N N . LEU A 1 100 ? -1.676 -8.192 11.826 1.00 94.62 100 LEU A N 1
ATOM 797 C CA . LEU A 1 100 ? -2.908 -8.667 12.463 1.00 94.62 100 LEU A CA 1
ATOM 798 C C . LEU A 1 100 ? -3.310 -10.095 12.048 1.00 94.62 100 LEU A C 1
ATOM 800 O O . LEU A 1 100 ? -4.388 -10.563 12.422 1.00 94.62 100 LEU A O 1
ATOM 804 N N . GLY A 1 101 ? -2.491 -10.783 11.245 1.00 94.44 101 GLY A N 1
ATOM 805 C CA . GLY A 1 101 ? -2.772 -12.126 10.732 1.00 94.44 101 GLY A CA 1
ATOM 806 C C . GLY A 1 101 ? -3.872 -12.173 9.665 1.00 94.44 101 GLY A C 1
ATOM 807 O O . GLY A 1 101 ? -4.416 -13.239 9.381 1.00 94.44 101 GLY A O 1
ATOM 808 N N . LYS A 1 102 ? -4.244 -11.033 9.069 1.00 96.44 102 LYS A N 1
ATOM 809 C CA . LYS A 1 102 ? -5.251 -10.935 7.999 1.00 96.44 102 LYS A CA 1
ATOM 810 C C . LYS A 1 102 ? -4.587 -10.983 6.627 1.00 96.44 102 LYS A C 1
ATOM 812 O O . LYS A 1 102 ? -4.637 -10.017 5.870 1.00 96.44 102 LYS A O 1
ATOM 817 N N . GLN A 1 103 ? -3.988 -12.132 6.317 1.00 94.50 103 GLN A N 1
ATOM 818 C CA . GLN A 1 103 ? -3.153 -12.303 5.128 1.00 94.50 103 GLN A CA 1
ATOM 819 C C . GLN A 1 103 ? -3.891 -11.978 3.824 1.00 94.50 103 GLN A C 1
ATOM 821 O O . GLN A 1 103 ? -3.406 -11.158 3.061 1.00 94.50 103 GLN A O 1
ATOM 826 N N . GLU A 1 104 ? -5.113 -12.485 3.628 1.00 95.19 104 GLU A N 1
ATOM 827 C CA . GLU A 1 104 ? -5.908 -12.208 2.417 1.00 95.19 104 GLU A CA 1
ATOM 828 C C . GLU A 1 104 ? -6.188 -10.710 2.199 1.00 95.19 104 GLU A C 1
ATOM 830 O O . GLU A 1 104 ? -6.173 -10.227 1.068 1.00 95.19 104 GLU A O 1
ATOM 835 N N . LYS A 1 105 ? -6.422 -9.949 3.279 1.00 95.31 105 LYS A N 1
ATOM 836 C CA . LYS A 1 105 ? -6.669 -8.500 3.192 1.00 95.31 105 LYS A CA 1
ATOM 837 C C . LYS A 1 105 ? -5.390 -7.729 2.870 1.00 95.31 105 LYS A C 1
ATOM 839 O O . LYS A 1 105 ? -5.430 -6.791 2.077 1.00 95.31 105 LYS A O 1
ATOM 844 N N . GLY A 1 106 ? -4.267 -8.132 3.467 1.00 94.88 106 GLY A N 1
ATOM 845 C CA . GLY A 1 106 ? -2.954 -7.582 3.134 1.00 94.88 106 GLY A CA 1
ATOM 846 C C . GLY A 1 106 ? -2.577 -7.866 1.679 1.00 94.88 106 GLY A C 1
ATOM 847 O O . GLY A 1 106 ? -2.187 -6.944 0.961 1.00 94.88 106 GLY A O 1
ATOM 848 N N . ASP A 1 107 ? -2.790 -9.108 1.234 1.00 95.69 107 ASP A N 1
ATOM 849 C CA . ASP A 1 107 ? -2.520 -9.572 -0.129 1.00 95.69 107 ASP A CA 1
ATOM 850 C C . ASP A 1 107 ? -3.335 -8.774 -1.147 1.00 95.69 107 ASP A C 1
ATOM 852 O O . ASP A 1 107 ? -2.765 -8.288 -2.118 1.00 95.69 107 ASP A O 1
ATOM 856 N N . LYS A 1 108 ? -4.631 -8.541 -0.889 1.00 95.38 108 LYS A N 1
ATOM 857 C CA . LYS A 1 108 ? -5.501 -7.735 -1.763 1.00 95.38 108 LYS A CA 1
ATOM 858 C C . LYS A 1 108 ? -4.921 -6.340 -2.028 1.00 95.38 108 LYS A C 1
ATOM 860 O O . LYS A 1 108 ? -4.834 -5.911 -3.177 1.00 95.38 108 LYS A O 1
ATOM 865 N N . ILE A 1 109 ? -4.517 -5.618 -0.979 1.00 95.25 109 ILE A N 1
ATOM 866 C CA . ILE A 1 109 ? -3.968 -4.259 -1.132 1.00 95.25 109 ILE A CA 1
ATOM 867 C C . ILE A 1 109 ? -2.602 -4.306 -1.823 1.00 95.25 109 ILE A C 1
ATOM 869 O O . ILE A 1 109 ? -2.320 -3.488 -2.700 1.00 95.25 109 ILE A O 1
ATOM 873 N N . ALA A 1 110 ? -1.749 -5.255 -1.439 1.00 94.94 110 ALA A N 1
ATOM 874 C CA . ALA A 1 110 ? -0.415 -5.393 -2.005 1.00 94.94 110 ALA A CA 1
ATOM 875 C C . ALA A 1 110 ? -0.466 -5.767 -3.501 1.00 94.94 110 ALA A C 1
ATOM 877 O O . ALA A 1 110 ? 0.292 -5.208 -4.291 1.00 94.94 110 ALA A O 1
ATOM 878 N N . GLU A 1 111 ? -1.398 -6.635 -3.903 1.00 95.19 111 GLU A N 1
ATOM 879 C CA . GLU A 1 111 ? -1.699 -6.978 -5.298 1.00 95.19 111 GLU A CA 1
ATOM 880 C C . GLU A 1 111 ? -2.134 -5.752 -6.104 1.00 95.19 111 GLU A C 1
ATOM 882 O O . GLU A 1 111 ? -1.587 -5.499 -7.177 1.00 95.19 111 GLU A O 1
ATOM 887 N N . MET A 1 112 ? -3.073 -4.955 -5.584 1.00 94.75 112 MET A N 1
ATOM 888 C CA . MET A 1 112 ? -3.532 -3.733 -6.255 1.00 94.75 112 MET A CA 1
ATOM 889 C C . MET A 1 112 ? -2.388 -2.742 -6.485 1.00 94.75 112 MET A C 1
ATOM 891 O O . MET A 1 112 ? -2.261 -2.181 -7.574 1.00 94.75 112 MET A O 1
ATOM 895 N N . LEU A 1 113 ? -1.536 -2.543 -5.475 1.00 94.88 113 LEU A N 1
ATOM 896 C CA . LEU A 1 113 ? -0.364 -1.675 -5.584 1.00 94.88 113 LEU A CA 1
ATOM 897 C C . LEU A 1 113 ? 0.650 -2.216 -6.601 1.00 94.88 113 LEU A C 1
ATOM 899 O O . LEU A 1 113 ? 1.143 -1.457 -7.437 1.00 94.88 113 LEU A O 1
ATOM 903 N N . PHE A 1 114 ? 0.934 -3.521 -6.562 1.00 95.50 114 PHE A N 1
ATOM 904 C CA . PHE A 1 114 ? 1.879 -4.152 -7.479 1.00 95.50 114 PHE A CA 1
ATOM 905 C C . PHE A 1 114 ? 1.396 -4.085 -8.924 1.00 95.50 114 PHE A C 1
ATOM 907 O O . PHE A 1 114 ? 2.149 -3.657 -9.795 1.00 95.50 114 PHE A O 1
ATOM 914 N N . ASN A 1 115 ? 0.146 -4.472 -9.184 1.00 95.00 115 ASN A N 1
ATOM 915 C CA . ASN A 1 115 ? -0.415 -4.481 -10.532 1.00 95.00 115 ASN A CA 1
ATOM 916 C C . ASN A 1 115 ? -0.439 -3.071 -11.137 1.00 95.00 115 ASN A C 1
ATOM 918 O O . ASN A 1 115 ? -0.084 -2.917 -12.300 1.00 95.00 115 ASN A O 1
ATOM 922 N N . ASN A 1 116 ? -0.741 -2.043 -10.339 1.00 94.38 116 ASN A N 1
ATOM 923 C CA . ASN A 1 116 ? -0.685 -0.652 -10.784 1.00 94.38 116 ASN A CA 1
ATOM 924 C C . ASN A 1 116 ? 0.728 -0.264 -11.276 1.00 94.38 116 ASN A C 1
ATOM 926 O O . ASN A 1 116 ? 0.907 0.135 -12.426 1.00 94.38 116 ASN A O 1
ATOM 930 N N . SER A 1 117 ? 1.767 -0.463 -10.456 1.00 95.31 117 SER A N 1
ATOM 931 C CA . SER A 1 117 ? 3.146 -0.162 -10.879 1.00 95.31 117 SER A CA 1
ATOM 932 C C . SER A 1 117 ? 3.624 -1.040 -12.038 1.00 95.31 117 SER A C 1
ATOM 934 O O . SER A 1 117 ? 4.354 -0.569 -12.908 1.00 95.31 117 SER A O 1
ATOM 936 N N . LEU A 1 118 ? 3.197 -2.303 -12.080 1.00 95.50 118 LEU A N 1
ATOM 937 C CA . LEU A 1 118 ? 3.503 -3.230 -13.167 1.00 95.50 118 LEU A CA 1
ATOM 938 C C . LEU A 1 118 ? 2.935 -2.729 -14.500 1.00 95.50 118 LEU A C 1
ATOM 940 O O . LEU A 1 118 ? 3.632 -2.782 -15.514 1.00 95.50 118 LEU A O 1
ATOM 944 N N . GLU A 1 119 ? 1.694 -2.242 -14.510 1.00 95.25 119 GLU A N 1
ATOM 945 C CA . GLU A 1 119 ? 1.054 -1.682 -15.702 1.00 95.25 119 GLU A CA 1
ATOM 946 C C . GLU A 1 119 ? 1.813 -0.460 -16.225 1.00 95.25 119 GLU A C 1
ATOM 948 O O . GLU A 1 119 ? 2.107 -0.403 -17.422 1.00 95.25 119 GLU A O 1
ATOM 953 N N . TYR A 1 120 ? 2.212 0.460 -15.340 1.00 95.50 120 TYR A N 1
ATOM 954 C CA . TYR A 1 120 ? 3.015 1.626 -15.718 1.00 95.50 120 TYR A CA 1
ATOM 955 C C . TYR A 1 120 ? 4.356 1.229 -16.341 1.00 95.50 120 TYR A C 1
ATOM 957 O O . TYR A 1 120 ? 4.651 1.643 -17.462 1.00 95.50 120 TYR A O 1
ATOM 965 N N . VAL A 1 121 ? 5.147 0.377 -15.677 1.00 95.50 121 VAL A N 1
ATOM 966 C CA . VAL A 1 121 ? 6.451 -0.064 -16.213 1.00 95.50 121 VAL A CA 1
ATOM 967 C C . VAL A 1 121 ? 6.279 -0.787 -17.549 1.00 95.50 121 VAL A C 1
ATOM 969 O O . VAL A 1 121 ? 6.998 -0.506 -18.508 1.00 95.50 121 VAL A O 1
ATOM 972 N N . THR A 1 122 ? 5.281 -1.669 -17.651 1.00 94.94 122 THR A N 1
ATOM 973 C CA . THR A 1 122 ? 4.979 -2.386 -18.898 1.00 94.94 122 THR A CA 1
ATOM 974 C C . THR A 1 122 ? 4.623 -1.421 -20.028 1.00 94.94 122 THR A C 1
ATOM 976 O O . THR A 1 122 ? 5.014 -1.639 -21.175 1.00 94.94 122 THR A O 1
ATOM 979 N N . TRP A 1 123 ? 3.883 -0.352 -19.731 1.00 95.94 123 TRP A N 1
ATOM 980 C CA . TRP A 1 123 ? 3.534 0.667 -20.713 1.00 95.94 123 TRP A CA 1
ATOM 981 C C . TRP A 1 123 ? 4.758 1.462 -21.177 1.00 95.94 123 TRP A C 1
ATOM 983 O O . TRP A 1 123 ? 4.965 1.588 -22.386 1.00 95.94 123 TRP A O 1
ATOM 993 N N . TYR A 1 124 ? 5.614 1.912 -20.255 1.00 95.12 124 TYR A N 1
ATOM 994 C CA . TYR A 1 124 ? 6.863 2.598 -20.601 1.00 95.12 124 TYR A CA 1
ATOM 995 C C . TYR A 1 124 ? 7.770 1.725 -21.478 1.00 95.12 124 TYR A C 1
ATOM 997 O O . TYR A 1 124 ? 8.277 2.181 -22.502 1.00 95.12 124 TYR A O 1
ATOM 1005 N N . PHE A 1 125 ? 7.893 0.433 -21.169 1.00 93.94 125 PHE A N 1
ATOM 1006 C CA . PHE A 1 125 ? 8.678 -0.509 -21.973 1.00 93.94 125 PHE A CA 1
ATOM 1007 C C . PHE A 1 125 ? 8.083 -0.854 -23.340 1.00 93.94 125 PHE A C 1
ATOM 1009 O O . PHE A 1 125 ? 8.761 -1.489 -24.147 1.00 93.94 125 PHE A O 1
ATOM 1016 N N . ARG A 1 126 ? 6.859 -0.424 -23.655 1.00 93.38 126 ARG A N 1
ATOM 1017 C CA . ARG A 1 126 ? 6.296 -0.522 -25.014 1.00 93.38 126 ARG A CA 1
ATOM 1018 C C . ARG A 1 126 ? 6.555 0.722 -25.859 1.00 93.38 126 ARG A C 1
ATOM 1020 O O . ARG A 1 126 ? 6.301 0.699 -27.060 1.00 93.38 126 ARG A O 1
ATOM 1027 N N . MET A 1 127 ? 7.037 1.804 -25.255 1.00 94.44 127 MET A N 1
ATOM 1028 C CA . MET A 1 127 ? 7.347 3.036 -25.973 1.00 94.44 127 MET A CA 1
ATOM 1029 C C . MET A 1 127 ? 8.600 2.900 -26.833 1.00 94.44 127 MET A C 1
ATOM 1031 O O . MET A 1 127 ? 9.440 2.031 -26.595 1.00 94.44 127 MET A O 1
ATOM 1035 N N . ASN A 1 128 ? 8.764 3.807 -27.800 1.00 94.56 128 ASN A N 1
ATOM 1036 C CA . ASN A 1 128 ? 10.028 3.929 -28.529 1.00 94.56 128 ASN A CA 1
ATOM 1037 C C . ASN A 1 128 ? 11.154 4.465 -27.628 1.00 94.56 128 ASN A C 1
ATOM 1039 O O . ASN A 1 128 ? 10.891 5.026 -26.565 1.00 94.56 128 ASN A O 1
ATOM 1043 N N . ASP A 1 129 ? 12.403 4.320 -28.067 1.00 92.19 129 ASP A N 1
ATOM 1044 C CA . ASP A 1 129 ? 13.580 4.608 -27.233 1.00 92.19 129 ASP A CA 1
ATOM 1045 C C . ASP A 1 129 ? 13.648 6.068 -26.776 1.00 92.19 129 ASP A C 1
ATOM 1047 O O . ASP A 1 129 ? 13.991 6.349 -25.632 1.00 92.19 129 ASP A O 1
ATOM 1051 N N . ARG A 1 130 ? 13.239 7.016 -27.627 1.00 93.44 130 ARG A N 1
ATOM 1052 C CA . ARG A 1 130 ? 13.214 8.441 -27.265 1.00 93.44 130 ARG A CA 1
ATOM 1053 C C . ARG A 1 130 ? 12.207 8.732 -26.151 1.00 93.44 130 ARG A C 1
ATOM 1055 O O . ARG A 1 130 ? 12.500 9.504 -25.239 1.00 93.44 130 ARG A O 1
ATOM 1062 N N . GLN A 1 131 ? 11.009 8.166 -26.256 1.00 94.50 131 GLN A N 1
ATOM 1063 C CA . GLN A 1 131 ? 9.965 8.309 -25.242 1.00 94.50 131 GLN A CA 1
ATOM 1064 C C . GLN A 1 131 ? 10.379 7.623 -23.939 1.00 94.50 131 GLN A C 1
ATOM 1066 O O . GLN A 1 131 ? 10.305 8.249 -22.887 1.00 94.50 131 GLN A O 1
ATOM 1071 N N . LEU A 1 132 ? 10.904 6.395 -24.024 1.00 93.50 132 LEU A N 1
ATOM 1072 C CA . LEU A 1 132 ? 11.416 5.660 -22.869 1.00 93.50 132 LEU A CA 1
ATOM 1073 C C . LEU A 1 132 ? 12.515 6.448 -22.145 1.00 93.50 132 LEU A C 1
ATOM 1075 O O . LEU A 1 132 ? 12.439 6.619 -20.934 1.00 93.50 132 LEU A O 1
ATOM 1079 N N . ALA A 1 133 ? 13.481 7.004 -22.881 1.00 92.19 133 ALA A N 1
ATOM 1080 C CA . ALA A 1 133 ? 14.546 7.823 -22.307 1.00 92.19 133 ALA A CA 1
ATOM 1081 C C . ALA A 1 133 ? 14.013 9.080 -21.597 1.00 92.19 133 ALA A C 1
ATOM 1083 O O . ALA A 1 133 ? 14.580 9.514 -20.600 1.00 92.19 133 ALA A O 1
ATOM 1084 N N . THR A 1 134 ? 12.909 9.659 -22.082 1.00 94.44 134 THR A N 1
ATOM 1085 C CA . THR A 1 134 ? 12.278 10.828 -21.443 1.00 94.44 134 THR A CA 1
ATOM 1086 C C . THR A 1 134 ? 11.509 10.447 -20.170 1.00 94.44 134 THR A C 1
ATOM 1088 O O . THR A 1 134 ? 11.360 11.278 -19.280 1.00 94.44 134 THR A O 1
ATOM 1091 N N . SER A 1 135 ? 11.045 9.201 -20.064 1.00 94.50 135 SER A N 1
ATOM 1092 C CA . SER A 1 135 ? 10.273 8.677 -18.928 1.00 94.50 135 SER A CA 1
ATOM 1093 C C . SER A 1 135 ? 11.093 7.779 -17.995 1.00 94.50 135 SER A C 1
ATOM 1095 O O . SER A 1 135 ? 10.527 7.025 -17.205 1.00 94.50 135 SER A O 1
ATOM 1097 N N . ILE A 1 136 ? 12.426 7.823 -18.078 1.00 92.94 136 ILE A N 1
ATOM 1098 C CA . ILE A 1 136 ? 13.281 6.870 -17.360 1.00 92.94 136 ILE A CA 1
ATOM 1099 C C . ILE A 1 136 ? 13.172 7.004 -15.834 1.00 92.94 136 ILE A C 1
ATOM 1101 O O . ILE A 1 136 ? 13.162 5.999 -15.128 1.00 92.94 136 ILE A O 1
ATOM 1105 N N . GLU A 1 137 ? 12.986 8.227 -15.335 1.00 94.19 137 GLU A N 1
ATOM 1106 C CA . GLU A 1 137 ? 12.764 8.501 -13.909 1.00 94.19 137 GLU A CA 1
ATOM 1107 C C . GLU A 1 137 ? 11.470 7.844 -13.401 1.00 94.19 137 GLU A C 1
ATOM 1109 O O . GLU A 1 137 ? 11.451 7.258 -12.318 1.00 94.19 137 GLU A O 1
ATOM 1114 N N . ASP A 1 138 ? 10.397 7.865 -14.202 1.00 93.75 138 ASP A N 1
ATOM 1115 C CA . ASP A 1 138 ? 9.135 7.203 -13.850 1.00 93.75 138 ASP A CA 1
ATOM 1116 C C . ASP A 1 138 ? 9.301 5.676 -13.818 1.00 93.75 138 ASP A C 1
ATOM 1118 O O . ASP A 1 138 ? 8.770 4.998 -12.934 1.00 93.75 138 ASP A O 1
ATOM 1122 N N . VAL A 1 139 ? 10.080 5.120 -14.754 1.00 94.69 139 VAL A N 1
ATOM 1123 C CA . VAL A 1 139 ? 10.428 3.691 -14.769 1.00 94.69 139 VAL A CA 1
ATOM 1124 C C . VAL A 1 139 ? 11.184 3.313 -13.499 1.00 94.69 139 VAL A C 1
ATOM 1126 O O . VAL A 1 139 ? 10.802 2.352 -12.830 1.00 94.69 139 VAL A O 1
ATOM 1129 N N . HIS A 1 140 ? 12.224 4.067 -13.131 1.00 94.31 140 HIS A N 1
ATOM 1130 C CA . HIS A 1 140 ? 12.993 3.824 -11.904 1.00 94.31 140 HIS A CA 1
ATOM 1131 C C . HIS A 1 140 ? 12.116 3.902 -10.663 1.00 94.31 140 HIS A C 1
ATOM 1133 O O . HIS A 1 140 ? 12.197 3.034 -9.792 1.00 94.31 140 HIS A O 1
ATOM 1139 N N . TYR A 1 141 ? 11.238 4.900 -10.608 1.00 94.69 141 TYR A N 1
ATOM 1140 C CA . TYR A 1 141 ? 10.288 5.064 -9.523 1.00 94.69 141 TYR A CA 1
ATOM 1141 C C . TYR A 1 141 ? 9.372 3.839 -9.372 1.00 94.69 141 TYR 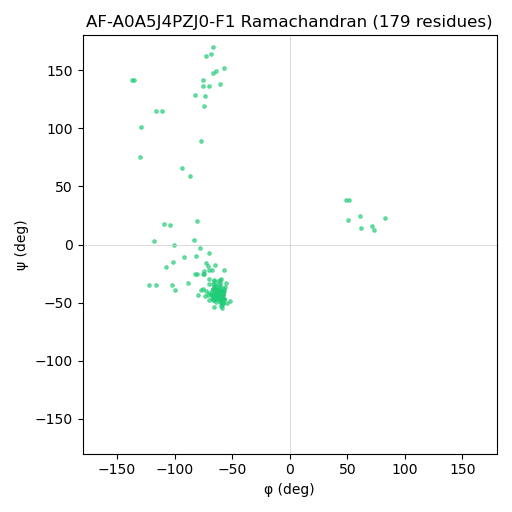A C 1
ATOM 1143 O O . TYR A 1 141 ? 9.293 3.257 -8.287 1.00 94.69 141 TYR A O 1
ATOM 1151 N N . HIS A 1 142 ? 8.723 3.382 -10.445 1.00 95.19 142 HIS A N 1
ATOM 1152 C CA . HIS A 1 142 ? 7.838 2.221 -10.353 1.00 95.19 142 HIS A CA 1
ATOM 1153 C C . HIS A 1 142 ? 8.595 0.904 -10.117 1.00 95.19 142 HIS A C 1
ATOM 1155 O O . HIS A 1 142 ? 8.098 0.060 -9.371 1.00 95.19 142 HIS A O 1
ATOM 1161 N N . LEU A 1 143 ? 9.806 0.726 -10.657 1.00 94.62 143 LEU A N 1
ATOM 1162 C CA . LEU A 1 143 ? 10.656 -0.430 -10.339 1.00 94.62 143 LEU A CA 1
ATOM 1163 C C . LEU A 1 143 ? 11.055 -0.456 -8.857 1.00 94.62 143 LEU A C 1
ATOM 1165 O O . LEU A 1 143 ? 11.018 -1.517 -8.228 1.00 94.62 143 LEU A O 1
ATOM 1169 N N . TYR A 1 144 ? 11.384 0.697 -8.267 1.00 94.25 144 TYR A N 1
ATOM 1170 C CA . TYR A 1 144 ? 11.622 0.813 -6.826 1.00 94.25 144 TYR A CA 1
ATOM 1171 C C . TYR A 1 144 ? 10.391 0.373 -6.022 1.00 94.25 144 TYR A C 1
ATOM 1173 O O . TYR A 1 144 ? 10.506 -0.448 -5.111 1.00 94.25 144 TYR A O 1
ATOM 1181 N N . LEU A 1 145 ? 9.198 0.840 -6.403 1.00 95.19 145 LEU A N 1
ATOM 1182 C CA . LEU A 1 145 ? 7.956 0.446 -5.739 1.00 95.19 145 LEU A CA 1
ATOM 1183 C C . LEU A 1 145 ? 7.682 -1.057 -5.814 1.00 95.19 145 LEU A C 1
ATOM 1185 O O . LEU A 1 145 ? 7.317 -1.659 -4.807 1.00 95.19 145 LEU A O 1
ATOM 1189 N N . LEU A 1 146 ? 7.868 -1.671 -6.985 1.00 95.62 146 LEU A N 1
ATOM 1190 C CA . LEU A 1 146 ? 7.667 -3.111 -7.162 1.00 95.62 146 LEU A CA 1
ATOM 1191 C C . LEU A 1 146 ? 8.577 -3.925 -6.231 1.00 95.62 146 LEU A C 1
ATOM 1193 O O . LEU A 1 146 ? 8.128 -4.906 -5.635 1.00 95.62 146 LEU A O 1
ATOM 1197 N N . ASN A 1 147 ? 9.827 -3.485 -6.054 1.00 94.19 147 ASN A N 1
ATOM 1198 C CA . ASN A 1 147 ? 10.754 -4.087 -5.098 1.00 94.19 147 ASN A CA 1
ATOM 1199 C C . ASN A 1 147 ? 10.278 -3.928 -3.643 1.00 94.19 147 ASN A C 1
ATOM 1201 O O . ASN A 1 147 ? 10.318 -4.897 -2.884 1.00 94.19 147 ASN A O 1
ATOM 1205 N N . GLU A 1 148 ? 9.787 -2.749 -3.248 1.00 94.19 148 GLU A N 1
ATOM 1206 C CA . GLU A 1 148 ? 9.264 -2.521 -1.891 1.00 94.19 148 GLU A CA 1
ATOM 1207 C C . GLU A 1 148 ? 8.009 -3.358 -1.597 1.00 94.19 148 GLU A C 1
ATOM 1209 O O . GLU A 1 148 ? 7.892 -3.949 -0.520 1.00 94.19 148 GLU A O 1
ATOM 1214 N N . TYR A 1 149 ? 7.090 -3.485 -2.558 1.00 94.75 149 TYR A N 1
ATOM 1215 C CA . TYR A 1 149 ? 5.904 -4.332 -2.396 1.00 94.75 149 TYR A CA 1
ATOM 1216 C C . TYR A 1 149 ? 6.286 -5.800 -2.257 1.00 94.75 149 TYR A C 1
ATOM 1218 O O . TYR A 1 149 ? 5.817 -6.472 -1.337 1.00 94.75 149 TYR A O 1
ATOM 1226 N N . LYS A 1 150 ? 7.190 -6.278 -3.122 1.00 94.38 150 LYS A N 1
ATOM 1227 C CA . LYS A 1 150 ? 7.727 -7.638 -3.050 1.00 94.38 150 LYS A CA 1
ATOM 1228 C C . LYS A 1 150 ? 8.369 -7.900 -1.689 1.00 94.38 150 LYS A C 1
ATOM 1230 O O . LYS A 1 150 ? 8.076 -8.912 -1.069 1.00 94.38 150 LYS A O 1
ATOM 1235 N N . LYS A 1 151 ? 9.198 -6.981 -1.195 1.00 94.31 151 LYS A N 1
ATOM 1236 C CA . LYS A 1 151 ? 9.875 -7.109 0.102 1.00 94.31 151 LYS A CA 1
ATOM 1237 C C . LYS A 1 151 ? 8.892 -7.296 1.259 1.00 94.31 151 LYS A C 1
ATOM 1239 O O . LYS A 1 151 ? 9.153 -8.099 2.152 1.00 94.31 151 LYS A O 1
ATOM 1244 N N . ILE A 1 152 ? 7.765 -6.583 1.253 1.00 94.94 152 ILE A N 1
ATOM 1245 C CA . ILE A 1 152 ? 6.716 -6.775 2.265 1.00 94.94 152 ILE A CA 1
ATOM 1246 C C . ILE A 1 152 ? 5.991 -8.105 2.067 1.00 94.94 152 ILE A C 1
ATOM 1248 O O . ILE A 1 152 ? 5.786 -8.821 3.043 1.00 94.94 152 ILE A O 1
ATOM 1252 N N . MET A 1 153 ? 5.645 -8.470 0.832 1.00 94.31 153 MET A N 1
ATOM 1253 C CA . MET A 1 153 ? 5.038 -9.773 0.542 1.00 94.31 153 MET A CA 1
ATOM 1254 C C . MET A 1 153 ? 5.936 -10.936 1.000 1.00 94.31 153 MET A C 1
ATOM 1256 O O . MET A 1 153 ? 5.438 -11.867 1.626 1.00 94.31 153 MET A O 1
ATOM 1260 N N . ASP A 1 154 ? 7.249 -10.858 0.761 1.00 94.88 154 ASP A N 1
ATOM 1261 C CA . ASP A 1 154 ? 8.241 -11.841 1.218 1.00 94.88 154 ASP A CA 1
ATOM 1262 C C . ASP A 1 154 ? 8.314 -11.901 2.748 1.00 94.88 154 ASP A C 1
ATOM 1264 O O . ASP A 1 154 ? 8.280 -12.983 3.331 1.00 94.88 154 ASP A O 1
ATOM 1268 N N . LYS A 1 155 ? 8.383 -10.736 3.413 1.00 96.12 155 LYS A N 1
ATOM 1269 C CA . LYS A 1 155 ? 8.456 -10.627 4.881 1.00 96.12 155 LYS A CA 1
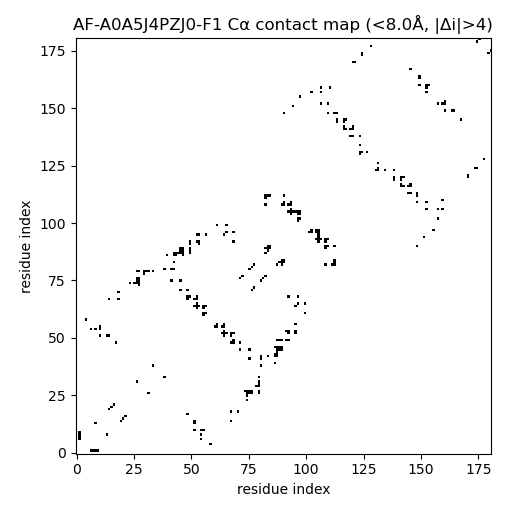ATOM 1270 C C . LYS A 1 155 ? 7.302 -1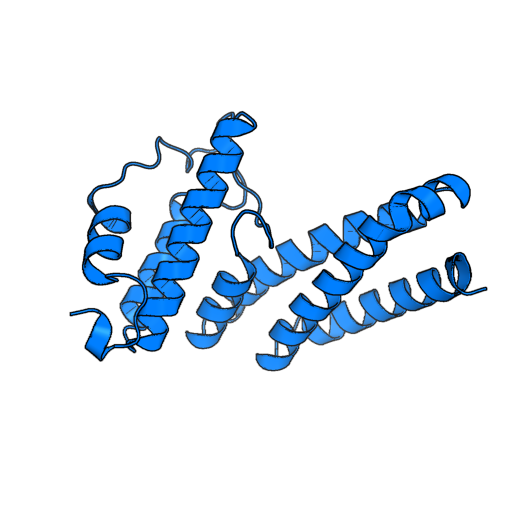1.351 5.580 1.00 96.12 155 LYS A C 1
ATOM 1272 O O . LYS A 1 155 ? 7.490 -11.848 6.687 1.00 96.12 155 LYS A O 1
ATOM 1277 N N . TYR A 1 156 ? 6.128 -11.379 4.955 1.00 95.69 156 TYR A N 1
ATOM 1278 C CA . TYR A 1 156 ? 4.917 -12.001 5.494 1.00 95.69 156 TYR A CA 1
ATOM 1279 C C . TYR A 1 156 ? 4.518 -13.292 4.767 1.00 95.69 156 TYR A C 1
ATOM 1281 O O . TYR A 1 156 ? 3.375 -13.728 4.891 1.00 95.69 156 TYR A O 1
ATOM 1289 N N . GLU A 1 157 ? 5.445 -13.901 4.017 1.00 94.56 157 GLU A N 1
ATOM 1290 C CA . GLU A 1 157 ? 5.260 -15.193 3.340 1.00 94.56 157 GLU A CA 1
ATOM 1291 C C . GLU A 1 157 ? 3.986 -15.251 2.473 1.00 94.56 157 GLU A C 1
ATOM 1293 O O . GLU A 1 157 ? 3.270 -16.255 2.422 1.00 94.56 157 GLU A O 1
ATOM 1298 N N . SER A 1 158 ? 3.671 -14.145 1.794 1.00 93.75 158 SER A N 1
ATOM 1299 C CA . SER A 1 158 ? 2.536 -14.064 0.876 1.00 93.75 158 SER A CA 1
ATOM 1300 C C . SER A 1 158 ? 2.682 -15.067 -0.266 1.00 93.75 158 SER A C 1
ATOM 1302 O O . SER A 1 158 ? 3.735 -15.186 -0.898 1.00 93.75 158 SER A O 1
ATOM 1304 N N . LYS A 1 159 ? 1.578 -15.731 -0.619 1.00 93.00 159 LYS A N 1
ATOM 1305 C CA . LYS A 1 159 ? 1.524 -16.645 -1.774 1.00 93.00 159 LYS A CA 1
ATOM 1306 C C . LYS A 1 159 ? 1.736 -15.923 -3.108 1.00 93.00 159 LYS A C 1
ATOM 1308 O O . LYS A 1 159 ? 2.046 -16.571 -4.106 1.00 93.00 159 LYS A O 1
ATOM 1313 N N . LEU A 1 160 ? 1.577 -14.599 -3.131 1.00 91.62 160 LEU A N 1
ATOM 1314 C CA . LEU A 1 160 ? 1.769 -13.765 -4.315 1.00 91.62 160 LEU A CA 1
ATOM 1315 C C . LEU A 1 160 ? 3.246 -13.454 -4.587 1.00 91.62 160 LEU A C 1
ATOM 1317 O O . LEU A 1 160 ? 3.626 -13.233 -5.738 1.00 91.62 160 LEU A O 1
ATOM 1321 N N . ALA A 1 161 ? 4.095 -13.487 -3.558 1.00 91.94 161 ALA A N 1
ATOM 1322 C CA . ALA A 1 161 ? 5.519 -13.179 -3.663 1.00 91.94 161 ALA A CA 1
ATOM 1323 C C . ALA A 1 161 ? 6.265 -13.954 -4.778 1.00 91.94 161 ALA A C 1
ATOM 1325 O O . ALA A 1 161 ? 6.938 -13.311 -5.596 1.00 91.94 161 ALA A O 1
ATOM 1326 N N . PRO A 1 162 ? 6.140 -15.295 -4.911 1.00 92.31 162 PRO A N 1
ATOM 1327 C CA . PRO A 1 162 ? 6.820 -16.026 -5.985 1.00 92.31 162 PRO A CA 1
ATOM 1328 C C . PRO A 1 162 ? 6.307 -15.649 -7.382 1.00 92.31 162 PRO A C 1
ATOM 1330 O O . PRO A 1 162 ? 7.103 -15.539 -8.315 1.00 92.31 162 PRO A O 1
ATOM 1333 N N . ILE A 1 163 ? 5.003 -15.391 -7.530 1.00 92.75 163 ILE A N 1
ATOM 1334 C CA . ILE A 1 163 ? 4.390 -14.987 -8.807 1.00 92.75 163 ILE A CA 1
ATOM 1335 C C . ILE A 1 163 ? 4.983 -13.650 -9.263 1.00 92.75 163 ILE A C 1
ATOM 1337 O O . ILE A 1 163 ? 5.400 -13.492 -10.412 1.00 92.75 163 ILE A O 1
ATOM 1341 N N . TYR A 1 164 ? 5.060 -12.692 -8.343 1.00 93.19 164 TYR A N 1
ATOM 1342 C CA . TYR A 1 164 ? 5.569 -11.358 -8.632 1.00 93.19 164 TYR A CA 1
ATOM 1343 C C . TYR A 1 164 ? 7.084 -11.290 -8.786 1.00 93.19 164 TYR A C 1
ATOM 1345 O O . TYR A 1 164 ? 7.576 -10.452 -9.538 1.00 93.19 164 TYR A O 1
ATOM 1353 N N . THR A 1 165 ? 7.819 -12.214 -8.170 1.00 92.31 165 THR A N 1
ATOM 1354 C CA . THR A 1 165 ? 9.254 -12.386 -8.430 1.00 92.31 165 THR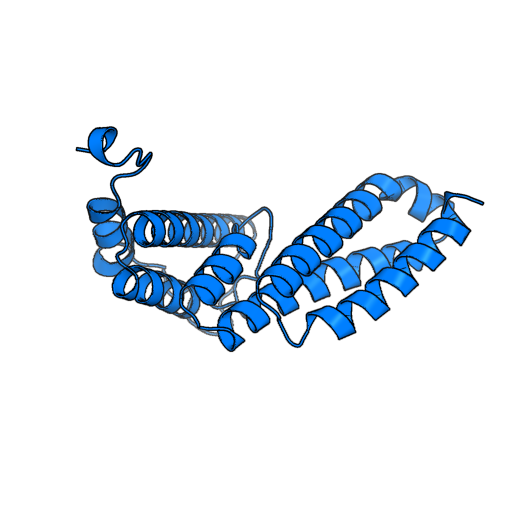 A CA 1
ATOM 1355 C C . THR A 1 165 ? 9.512 -12.712 -9.900 1.00 92.31 165 THR A C 1
ATOM 1357 O O . THR A 1 165 ? 10.380 -12.098 -10.515 1.00 92.31 165 THR A O 1
ATOM 1360 N N . GLY A 1 166 ? 8.730 -13.629 -10.485 1.00 92.56 166 GLY A N 1
ATOM 1361 C CA . GLY A 1 166 ? 8.841 -13.965 -11.908 1.00 92.56 166 GLY A CA 1
ATOM 1362 C C . GLY A 1 166 ? 8.631 -12.746 -12.806 1.00 92.56 166 GLY A C 1
ATOM 1363 O O . GLY A 1 166 ? 9.490 -12.423 -13.623 1.00 92.56 166 GLY A O 1
ATOM 1364 N N . LYS A 1 167 ? 7.543 -12.003 -12.574 1.00 93.31 167 LYS A N 1
ATOM 1365 C CA . LYS A 1 167 ? 7.226 -10.783 -13.333 1.00 93.31 167 LYS A CA 1
ATOM 1366 C C . LYS A 1 167 ? 8.303 -9.703 -13.203 1.00 93.31 167 LYS A C 1
ATOM 1368 O O . LYS A 1 167 ? 8.639 -9.050 -14.183 1.00 93.31 167 LYS A O 1
ATOM 1373 N N . LEU A 1 168 ? 8.856 -9.506 -12.006 1.00 93.31 168 LEU A N 1
ATOM 1374 C CA . LEU A 1 168 ? 9.901 -8.507 -11.786 1.00 93.31 168 LEU A CA 1
ATOM 1375 C C . LEU A 1 168 ? 11.199 -8.865 -12.524 1.00 93.31 168 LEU A C 1
ATOM 1377 O O . LEU A 1 168 ? 11.841 -7.986 -13.090 1.00 93.31 168 LEU A O 1
ATOM 1381 N N . ASN A 1 169 ? 11.555 -10.151 -12.571 1.00 93.56 169 ASN A N 1
ATOM 1382 C CA . ASN A 1 169 ? 12.714 -10.617 -13.333 1.00 93.56 169 ASN A CA 1
ATOM 1383 C C . ASN A 1 169 ? 12.542 -10.369 -14.839 1.00 93.56 169 ASN A C 1
ATOM 1385 O O . ASN A 1 169 ? 13.490 -9.938 -15.490 1.00 93.56 169 ASN A O 1
ATOM 1389 N N . GLU A 1 170 ? 11.340 -10.588 -15.382 1.00 93.62 170 GLU A N 1
ATOM 1390 C CA . GLU A 1 170 ? 11.025 -10.264 -16.781 1.00 93.62 170 GLU A CA 1
ATOM 1391 C C . GLU A 1 170 ? 11.193 -8.765 -17.066 1.00 93.62 170 GLU A C 1
ATOM 1393 O O . GLU A 1 170 ? 11.824 -8.391 -18.054 1.00 93.62 170 GLU A O 1
ATOM 1398 N N . LEU A 1 171 ? 10.685 -7.897 -16.183 1.00 93.50 171 LEU A N 1
ATOM 1399 C CA . LEU A 1 171 ? 10.847 -6.447 -16.322 1.00 93.50 171 LEU A CA 1
ATOM 1400 C C . LEU A 1 171 ? 12.313 -6.010 -16.248 1.00 93.50 171 LEU A C 1
ATOM 1402 O O . LEU A 1 171 ? 12.726 -5.166 -17.038 1.00 93.50 171 LEU A O 1
ATOM 1406 N N . ASN A 1 172 ? 13.099 -6.583 -15.333 1.00 92.25 172 ASN A N 1
ATOM 1407 C CA . ASN A 1 172 ? 14.521 -6.261 -15.205 1.00 92.25 172 ASN A CA 1
ATOM 1408 C C . ASN A 1 172 ? 15.307 -6.670 -16.459 1.00 92.25 172 ASN A C 1
ATOM 1410 O O . ASN A 1 172 ? 16.126 -5.896 -16.936 1.00 92.25 172 ASN A O 1
ATOM 1414 N N . ALA A 1 173 ? 15.000 -7.827 -17.054 1.00 94.06 173 ALA A N 1
ATOM 1415 C CA . ALA A 1 173 ? 15.625 -8.242 -18.309 1.00 94.06 173 ALA A CA 1
ATOM 1416 C C . ALA A 1 173 ? 15.308 -7.277 -19.468 1.00 94.06 173 ALA A C 1
ATOM 1418 O O . ALA A 1 173 ? 16.185 -6.963 -20.270 1.00 94.06 173 ALA A O 1
ATOM 1419 N N . ILE A 1 174 ? 14.067 -6.776 -19.548 1.00 93.06 174 ILE A N 1
ATOM 1420 C CA . ILE A 1 174 ? 13.689 -5.757 -20.542 1.00 93.06 174 ILE A CA 1
ATOM 1421 C C . ILE A 1 174 ? 14.418 -4.439 -20.272 1.00 93.06 174 ILE A C 1
ATOM 1423 O O . ILE A 1 174 ? 14.883 -3.796 -21.211 1.00 93.06 174 ILE A O 1
ATOM 1427 N N . TYR A 1 175 ? 14.506 -4.033 -19.006 1.00 92.81 175 TYR A N 1
ATOM 1428 C CA . TYR A 1 175 ? 15.224 -2.829 -18.604 1.00 92.81 175 TYR A CA 1
ATOM 1429 C C . TYR A 1 175 ? 16.693 -2.893 -19.036 1.00 92.81 175 TYR A C 1
ATOM 1431 O O . TYR A 1 175 ? 17.165 -1.979 -19.710 1.00 92.81 175 TYR A O 1
ATOM 1439 N N . ASP A 1 176 ? 17.387 -3.988 -18.722 1.00 92.00 176 ASP A N 1
ATOM 1440 C CA . ASP A 1 176 ? 18.795 -4.168 -19.072 1.00 92.00 176 ASP A CA 1
ATOM 1441 C C . ASP A 1 176 ? 19.013 -4.086 -20.588 1.00 92.00 176 ASP A C 1
ATOM 1443 O O . ASP A 1 176 ? 19.845 -3.305 -21.040 1.00 92.00 176 ASP A O 1
ATOM 1447 N N . ALA A 1 177 ? 18.193 -4.788 -21.375 1.00 92.38 177 ALA A N 1
ATOM 1448 C CA . ALA A 1 177 ? 18.302 -4.812 -22.836 1.00 92.38 177 ALA A CA 1
ATOM 1449 C C . ALA A 1 177 ? 17.973 -3.475 -23.528 1.00 92.38 177 ALA A C 1
ATOM 1451 O O . ALA A 1 177 ? 18.329 -3.276 -24.686 1.00 92.38 177 ALA A O 1
ATOM 1452 N N . ARG A 1 178 ? 17.217 -2.581 -22.878 1.00 88.69 178 ARG A N 1
ATOM 1453 C CA . ARG A 1 178 ? 16.759 -1.319 -23.492 1.00 88.69 178 ARG A CA 1
ATOM 1454 C C . ARG A 1 178 ? 17.450 -0.071 -22.962 1.00 88.69 178 ARG A C 1
ATOM 1456 O O . ARG A 1 178 ? 17.336 0.980 -23.590 1.00 88.69 178 ARG A O 1
ATOM 1463 N N . VAL A 1 179 ? 18.061 -0.155 -21.785 1.00 87.06 179 VAL A N 1
ATOM 1464 C CA . VAL A 1 179 ? 18.616 1.004 -21.072 1.00 87.06 179 VAL A CA 1
ATOM 1465 C C . VAL A 1 179 ? 20.108 0.838 -20.798 1.00 87.06 179 VAL A C 1
ATOM 1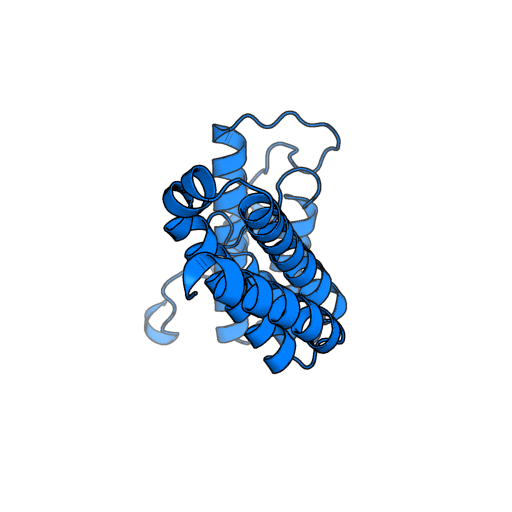467 O O . VAL A 1 179 ? 20.828 1.835 -20.818 1.00 87.06 179 VAL A O 1
ATOM 1470 N N . ASN A 1 180 ? 20.568 -0.387 -20.531 1.00 79.38 180 ASN A N 1
ATOM 1471 C CA . ASN A 1 180 ? 21.953 -0.656 -20.138 1.00 79.38 180 ASN A CA 1
ATOM 1472 C C . ASN A 1 180 ? 22.828 -1.200 -21.287 1.00 79.38 180 ASN A C 1
ATOM 1474 O O . ASN A 1 180 ? 24.053 -1.188 -21.145 1.00 79.38 180 ASN A O 1
ATOM 1478 N N . GLU A 1 181 ? 22.227 -1.658 -22.391 1.00 59.53 181 GLU A N 1
ATOM 1479 C CA . GLU A 1 181 ? 22.895 -2.020 -23.659 1.00 59.53 181 GLU A CA 1
ATOM 1480 C C . GLU A 1 181 ? 22.854 -0.872 -24.680 1.00 59.53 181 GLU A C 1
ATOM 1482 O O . GLU A 1 181 ? 23.895 -0.654 -25.346 1.00 59.53 181 GLU A O 1
#

Organism: NCBI:txid433724

Secondary structure (DSSP, 8-state):
-GGGGT-SS-HHHHHHIIIII---TTTTSTT----HHHHHHHHHHHHHHHHHHHHHHHTT-HHHHHHHHHHHHHHS-TTTS---HHHH-HHHHHHHHHHTT-HHHHHHHHHHHHHHHHHHHHHHTTS-HHHHHHTHHHHHHHHHHHHHHHHHHHHTT-TTHHHHHHHHHHHHHHHIIIII-